Protein 3LAZ (p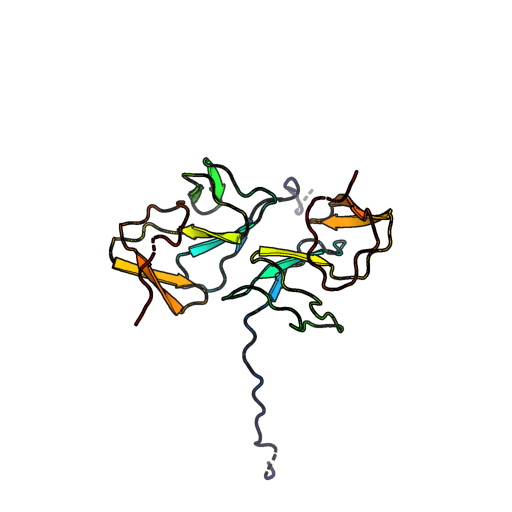db70)

Sequence (188 aa):
AANIKIRQETPTAFYIKVHDTDNVAIIVNDNGLKAGTRFPDGLELIEHIPQGHKVALLDIPANGEIIRYGEVIGYAVRAIPRGSWIDESVVLPESNAANIKIRQETPTAFYIKVHDTDNVAIIVNDNGLKAGTRFPDGLELIEHIPQGHKVALLDIPANGEIIRYGEVIGYAVRAIPRGSWIDESVVL

InterPro domains:
  IPR007392 D-galactarate/Altronate dehydratase, second domain [PF04295] (122-270)
  IPR013974 SAF domain [PF08666] (22-92)
  IPR013974 SAF domain [SM00858] (22-92)
  IPR017654 Galactarate dehydratase GarD-like [TIGR03248] (15-523)
  IPR032893 Galactarate dehydratase (L-threo-forming) GarD, Enterobacteriaceae [MF_02031] (2-523)
  IPR044144 UxaA/GarD, SAF domain [cd11613] (15-86)
  IPR048332 D-galactarate/Altronate dehydratase, C-terminal domain [PF20629] (279-520)
  IPR052172 UxaA family altronate/galactarate dehydratases [PTHR30536] (14-522)

GO terms:
  GO:0008867 galactarate dehydratase activity (F, EXP)
  GO:0008198 ferrous iron binding (F, IDA)
  GO:0008867 galactarate dehydratase activity (F, IDA)
  GO:0042803 protein homodimerization activity (F, IDA)
  GO:0046392 D-galactarate catabolic process (P, IDA)

Secondary structure (DSSP, 8-state):
-------PPPP--EEE--STT-SEEEEESTT-B-TT-B-TTS-B-SS-B-TT-EEESS-B-TT-EEEETTEEEEE-SS-B-TT-B-----BPP-/---------------EEE--STT-SEEEEE-SS-B-TT-B-STT-B-SS-B-TT-EEESS-B-TT-EEEETTEEEEE-SS-B-TT-B-----B-

CATH classification: 2.30.130.110

Foldseek 3Di:
DVDDDDDDDDDAWDWAAQDPPAQKTFTAHAQFDAFQDDDPVGATAHGTEGGGFIFGQAWAAAQRFGAGPRDGQFGHNHIHHHNYTPDPVGHGDD/DPVVPDDDDDDDDFKDWDQQDPVAQKTFIAGPPFAAFQDDDPPGFGAHGTEGHRFIFGQAWFAAQRFGAHNNDRPAGHPHIDHGNYTDDVVHDD

Nearest PDB structures (foldseek):
  6u7l-assembly1_A  TM=9.733E-01  e=6.828E-15  Escherichia coli K-12
  6u7l-assembly2_C  TM=9.725E-01  e=7.262E-15  Escherichia coli K-12
  6u7l-assembly1_B  TM=9.968E-01  e=5.549E-14  Escherichia coli K-12
  3laz-assembly2_B-3  TM=9.001E-01  e=3.921E-15  Escherichia coli CFT073
  6u7l-assembly2_D  TM=9.883E-01  e=5.902E-14  Escherichia coli K-12

Solvent-accessible surface area: 11937 Å² total

Structure (mmCIF, N/CA/C/O backbone):
data_3LAZ
#
_entry.id   3LAZ
#
_cell.length_a   106.279
_cell.length_b   106.279
_cell.length_c   51.389
_cell.angle_alpha   90.00
_cell.angle_beta   90.00
_cell.angle_gamma   90.00
#
_symmetry.space_group_name_H-M   'P 41 2 2'
#
loop_
_entity.id
_entity.type
_entity.pdbx_description
1 polymer 'D-galactarate dehydratase'
2 water water
#
loop_
_atom_site.group_PDB
_atom_site.id
_atom_site.type_symbol
_atom_site.label_atom_id
_atom_site.label_alt_id
_atom_site.label_comp_id
_atom_site.label_asym_id
_atom_site.label_entity_id
_atom_site.label_seq_id
_atom_site.pdbx_PDB_ins_code
_atom_site.Cartn_x
_atom_site.Cartn_y
_atom_site.Cartn_z
_atom_site.occupancy
_atom_site.B_iso_or_equiv
_atom_site.auth_seq_id
_atom_site.auth_comp_id
_atom_site.auth_asym_id
_atom_site.auth_atom_id
_atom_site.pdbx_PDB_model_num
ATOM 1 N N . ALA A 1 3 ? 2.903 33.253 -10.513 1.00 80.92 0 ALA A N 1
ATOM 2 C CA . ALA A 1 3 ? 4.292 33.644 -10.739 1.00 79.00 0 ALA A CA 1
ATOM 3 C C . ALA A 1 3 ? 5.246 33.019 -9.725 1.00 82.63 0 ALA A C 1
ATOM 4 O O . ALA A 1 3 ? 6.434 32.835 -10.014 1.00 81.51 0 ALA A O 1
ATOM 14 N N . ALA A 1 5 ? 5.230 30.022 -8.224 1.00 78.37 2 ALA A N 1
ATOM 15 C CA . ALA A 1 5 ? 5.469 28.585 -8.241 1.00 82.50 2 ALA A CA 1
ATOM 16 C C . ALA A 1 5 ? 6.902 28.239 -8.643 1.00 78.53 2 ALA A C 1
ATOM 17 O O . ALA A 1 5 ? 7.464 27.247 -8.173 1.00 77.47 2 ALA A O 1
ATOM 19 N N . ASN A 1 6 ? 7.496 29.061 -9.503 1.00 67.90 3 ASN A N 1
ATOM 20 C CA . ASN A 1 6 ? 8.794 28.729 -10.074 1.00 66.66 3 ASN A CA 1
ATOM 21 C C . ASN A 1 6 ? 9.852 29.829 -9.977 1.00 62.62 3 ASN A C 1
ATOM 22 O O . ASN A 1 6 ? 10.525 30.138 -10.964 1.00 58.93 3 ASN A O 1
ATOM 27 N N . ILE A 1 7 ? 10.005 30.413 -8.793 1.00 54.95 4 ILE A N 1
ATOM 28 C CA . ILE A 1 7 ? 11.074 31.374 -8.573 1.00 51.08 4 ILE A CA 1
ATOM 29 C C . ILE A 1 7 ? 12.405 30.662 -8.726 1.00 49.42 4 ILE A C 1
ATOM 30 O O . ILE A 1 7 ? 12.543 29.503 -8.347 1.00 50.89 4 ILE A O 1
ATOM 35 N N . LYS A 1 8 ? 13.385 31.356 -9.286 1.00 50.17 5 LYS A N 1
ATOM 36 C CA . LYS A 1 8 ? 14.696 30.770 -9.520 1.00 50.86 5 LYS A CA 1
ATOM 37 C C . LYS A 1 8 ? 15.814 31.706 -9.068 1.00 46.19 5 LYS A C 1
ATOM 38 O O . LYS A 1 8 ? 15.886 32.854 -9.499 1.00 48.84 5 LYS A O 1
ATOM 44 N N . ILE A 1 9 ? 16.679 31.213 -8.192 1.00 42.89 6 ILE A N 1
ATOM 45 C CA . ILE A 1 9 ? 17.883 31.951 -7.841 1.00 40.66 6 ILE A CA 1
ATOM 46 C C . ILE A 1 9 ? 19.084 31.216 -8.427 1.00 44.96 6 ILE A C 1
ATOM 47 O O . ILE A 1 9 ? 19.303 30.037 -8.141 1.00 50.31 6 ILE A O 1
ATOM 52 N N . ARG A 1 10 ? 19.840 31.918 -9.266 1.00 40.28 7 ARG A N 1
ATOM 53 C CA . ARG A 1 10 ? 20.971 31.329 -9.974 1.00 40.97 7 ARG A CA 1
ATOM 54 C C . ARG A 1 10 ? 22.270 31.957 -9.508 1.00 39.96 7 ARG A C 1
ATOM 55 O O . ARG A 1 10 ? 22.445 33.172 -9.567 1.00 42.83 7 ARG A O 1
ATOM 63 N N . GLN A 1 11 ? 23.175 31.113 -9.038 1.00 41.75 8 GLN A N 1
ATOM 64 C CA . GLN A 1 11 ? 24.456 31.555 -8.527 1.00 42.31 8 GLN A CA 1
ATOM 65 C C . GLN A 1 11 ? 25.435 31.823 -9.659 1.00 43.50 8 GLN A C 1
ATOM 66 O O . GLN A 1 11 ? 25.351 31.220 -10.729 1.00 45.64 8 GLN A O 1
ATOM 72 N N . GLU A 1 12 ? 26.369 32.731 -9.411 1.00 40.62 9 GLU A N 1
ATOM 73 C CA . GLU A 1 12 ? 27.510 32.920 -10.297 1.00 41.30 9 GLU A CA 1
ATOM 74 C C . GLU A 1 12 ? 28.213 31.574 -10.473 1.00 41.56 9 GLU A C 1
ATOM 75 O O . GLU A 1 12 ? 28.361 30.823 -9.510 1.00 46.32 9 GLU A O 1
ATOM 81 N N . THR A 1 13 ? 28.630 31.264 -11.700 1.00 39.30 10 THR A N 1
ATOM 82 C CA . THR A 1 13 ? 29.317 30.006 -11.998 1.00 38.34 10 THR A CA 1
ATOM 83 C C . THR A 1 13 ? 30.399 29.726 -10.968 1.00 46.05 10 THR A C 1
ATOM 84 O O . THR A 1 13 ? 31.252 30.576 -10.718 1.00 44.86 10 THR A O 1
ATOM 88 N N . PRO A 1 14 ? 30.356 28.531 -10.360 1.00 48.51 11 PRO A N 1
ATOM 89 C CA . PRO A 1 14 ? 31.344 28.090 -9.371 1.00 52.66 11 PRO A CA 1
ATOM 90 C C . PRO A 1 14 ? 32.673 27.824 -10.052 1.00 51.07 11 PRO A C 1
ATOM 91 O O . PRO A 1 14 ? 32.687 27.257 -11.145 1.00 53.45 11 PRO A O 1
ATOM 95 N N . THR A 1 15 ? 33.770 28.212 -9.417 1.00 44.93 12 THR A N 1
ATOM 96 C CA . THR A 1 15 ? 35.080 28.003 -10.007 1.00 51.18 12 THR A CA 1
ATOM 97 C C . THR A 1 15 ? 36.044 27.366 -9.015 1.00 48.90 12 THR A C 1
ATOM 98 O O . THR A 1 15 ? 37.182 27.064 -9.364 1.00 49.08 12 THR A O 1
ATOM 102 N N . ALA A 1 16 ? 35.586 27.157 -7.782 1.00 37.01 13 ALA A N 1
ATOM 103 C CA . ALA A 1 16 ? 36.415 26.531 -6.757 1.00 37.85 13 ALA A CA 1
ATOM 104 C C . ALA A 1 16 ? 35.623 25.470 -5.988 1.00 42.93 13 ALA A C 1
ATOM 105 O O . ALA A 1 16 ? 34.445 25.663 -5.672 1.00 38.64 13 ALA A O 1
ATOM 107 N N . PHE A 1 17 ? 36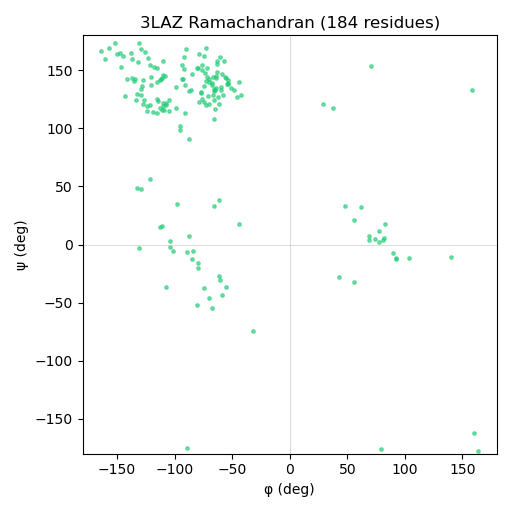.275 24.358 -5.675 1.00 37.71 14 PHE A N 1
ATOM 108 C CA . PHE A 1 17 ? 35.588 23.220 -5.098 1.00 34.75 14 PHE A CA 1
ATOM 109 C C . PHE A 1 17 ? 36.517 22.444 -4.211 1.00 36.53 14 PHE A C 1
ATOM 110 O O . PHE A 1 17 ? 37.737 22.611 -4.276 1.00 36.61 14 PHE A O 1
ATOM 118 N N . TYR A 1 18 ? 35.933 21.589 -3.384 1.00 35.12 15 TYR A N 1
ATOM 119 C CA . TYR A 1 18 ? 36.658 20.448 -2.861 1.00 35.57 15 TYR A CA 1
ATOM 120 C C . TYR A 1 18 ? 35.931 19.173 -3.257 1.00 39.65 15 TYR A C 1
ATOM 121 O O . TYR A 1 18 ? 34.726 19.182 -3.536 1.00 39.21 15 TYR A O 1
ATOM 130 N N . ILE A 1 19 ? 36.679 18.085 -3.328 1.00 33.25 16 ILE A N 1
ATOM 131 C CA . ILE A 1 19 ? 36.098 16.814 -3.718 1.00 32.15 16 ILE A CA 1
ATOM 132 C C . ILE A 1 19 ? 36.330 15.804 -2.608 1.00 40.08 16 ILE A C 1
ATOM 133 O O . ILE A 1 19 ? 37.467 15.529 -2.224 1.00 37.67 16 ILE A O 1
ATOM 138 N N . LYS A 1 20 ? 35.228 15.287 -2.076 1.00 36.92 17 LYS A N 1
ATOM 139 C CA . LYS A 1 20 ? 35.251 14.318 -0.992 1.00 40.13 17 LYS A CA 1
ATOM 140 C C . LYS A 1 20 ? 34.737 12.990 -1.520 1.00 48.74 17 LYS A C 1
ATOM 141 O O . LYS A 1 20 ? 33.583 12.882 -1.942 1.00 51.98 17 LYS A O 1
ATOM 147 N N . VAL A 1 21 ? 35.589 11.976 -1.505 1.00 40.98 18 VAL A N 1
ATOM 148 C CA . VAL A 1 21 ? 35.259 10.745 -2.201 1.00 47.09 18 VAL A CA 1
ATOM 149 C C . VAL A 1 21 ? 34.320 9.840 -1.404 1.00 53.49 18 VAL A C 1
ATOM 150 O O . VAL A 1 21 ? 33.281 9.413 -1.908 1.00 62.14 18 VAL A O 1
ATOM 154 N N . HIS A 1 22 ? 34.681 9.552 -0.162 1.00 48.81 19 HIS A N 1
ATOM 155 C CA . HIS A 1 22 ? 33.875 8.647 0.648 1.00 53.59 19 HIS A CA 1
ATOM 156 C C . HIS A 1 22 ? 33.256 9.342 1.860 1.00 53.69 19 HIS A C 1
ATOM 157 O O . HIS A 1 22 ? 33.801 10.314 2.378 1.00 52.52 19 HIS A O 1
ATOM 164 N N . ASP A 1 23 ? 32.113 8.829 2.303 1.00 51.28 20 ASP A N 1
ATOM 165 C CA . ASP A 1 23 ? 31.372 9.407 3.417 1.00 59.36 20 ASP A CA 1
ATOM 166 C C . ASP A 1 23 ? 32.210 9.545 4.688 1.00 50.45 20 ASP A C 1
ATOM 167 O O . ASP A 1 23 ? 32.060 10.509 5.436 1.00 55.92 20 ASP A O 1
ATOM 172 N N . THR A 1 24 ? 33.090 8.578 4.925 1.00 50.53 21 THR A N 1
ATOM 173 C CA . THR A 1 24 ? 33.881 8.541 6.156 1.00 52.33 21 THR A CA 1
ATOM 174 C C . THR A 1 24 ? 35.157 9.378 6.084 1.00 50.94 21 THR A C 1
ATOM 175 O O . THR A 1 24 ? 35.802 9.603 7.102 1.00 48.66 21 THR A O 1
ATOM 179 N N . ASP A 1 25 ? 35.535 9.823 4.886 1.00 46.85 22 ASP A N 1
ATOM 180 C CA . ASP A 1 25 ? 36.759 10.607 4.727 1.00 42.73 22 ASP A CA 1
ATOM 181 C C . ASP A 1 25 ? 36.760 11.842 5.628 1.00 44.94 22 ASP A C 1
ATOM 182 O O . ASP A 1 25 ? 35.722 12.473 5.820 1.00 44.94 22 ASP A O 1
ATOM 187 N N . ASN A 1 26 ? 37.924 12.200 6.168 1.00 41.18 23 ASN A N 1
ATOM 188 C CA . ASN A 1 26 ? 38.051 13.471 6.873 1.00 34.53 23 ASN A CA 1
ATOM 189 C C . ASN A 1 26 ? 38.957 14.447 6.145 1.00 39.32 23 ASN A C 1
ATOM 190 O O . ASN A 1 26 ? 39.383 15.456 6.702 1.00 37.68 23 ASN A O 1
ATOM 195 N N . VAL A 1 27 ? 39.240 14.157 4.879 1.00 36.19 24 VAL A N 1
ATOM 196 C CA . VAL A 1 27 ? 40.004 15.073 4.051 1.00 34.85 24 VAL A CA 1
ATOM 197 C C . VAL A 1 27 ? 39.366 15.141 2.675 1.00 32.69 24 VAL A C 1
ATOM 198 O O . VAL A 1 27 ? 38.622 14.244 2.287 1.00 39.38 24 VAL A O 1
ATOM 202 N N . ALA A 1 28 ? 39.657 16.200 1.933 1.00 33.37 25 ALA A N 1
ATOM 203 C CA . ALA A 1 28 ? 39.148 16.325 0.569 1.00 33.75 25 ALA A CA 1
ATOM 204 C C . ALA A 1 28 ? 40.211 17.010 -0.277 1.00 34.53 25 ALA A C 1
ATOM 205 O O . ALA A 1 28 ? 41.126 17.628 0.276 1.00 37.30 25 ALA A O 1
ATOM 207 N N . ILE A 1 29 ? 40.102 16.893 -1.602 1.00 31.61 26 ILE A N 1
ATOM 208 C CA . ILE A 1 29 ? 41.039 17.531 -2.532 1.00 32.73 26 ILE A CA 1
ATOM 209 C C . ILE A 1 29 ? 40.567 18.920 -2.945 1.00 35.37 26 ILE A C 1
ATOM 210 O O . ILE A 1 29 ? 39.386 19.122 -3.245 1.00 36.54 26 ILE A O 1
ATOM 215 N N . ILE A 1 30 ? 41.496 19.868 -2.974 1.00 33.40 27 ILE A N 1
ATOM 216 C CA . ILE A 1 30 ? 41.198 21.244 -3.352 1.00 32.02 27 ILE A CA 1
ATOM 217 C C . ILE A 1 30 ? 41.267 21.403 -4.878 1.00 36.89 27 ILE A C 1
ATOM 218 O O . ILE A 1 30 ? 42.223 20.948 -5.514 1.00 35.85 27 ILE A O 1
ATOM 223 N N . VAL A 1 31 ? 40.259 22.050 -5.462 1.00 32.02 28 VAL A N 1
ATOM 224 C CA . VAL A 1 31 ? 40.225 22.270 -6.910 1.00 34.97 28 VAL A CA 1
ATOM 225 C C . VAL A 1 31 ? 40.021 23.753 -7.269 1.00 43.91 28 VAL A C 1
ATOM 226 O O . VAL A 1 31 ? 39.043 24.380 -6.841 1.00 36.25 28 VAL A O 1
ATOM 230 N N . ASN A 1 32 ? 40.954 24.281 -8.064 1.00 36.87 29 ASN A N 1
ATOM 231 C CA . ASN A 1 32 ? 41.027 25.691 -8.455 1.00 45.24 29 ASN A CA 1
ATOM 232 C C . ASN A 1 32 ? 42.463 26.006 -8.890 1.00 50.91 29 ASN A C 1
ATOM 233 O O . ASN A 1 32 ? 43.422 25.636 -8.203 1.00 44.41 29 ASN A O 1
ATOM 238 N N . ASP A 1 33 ? 42.599 26.683 -10.028 1.00 47.51 30 ASP A N 1
ATOM 239 C CA . ASP A 1 33 ? 43.886 26.864 -10.717 1.00 61.36 30 ASP A CA 1
ATOM 240 C C . ASP A 1 33 ? 45.144 26.945 -9.863 1.00 55.42 30 ASP A C 1
ATOM 241 O O . ASP A 1 33 ? 45.957 26.019 -9.838 1.00 61.80 30 ASP A O 1
ATOM 246 N N . ASN A 1 34 ? 45.324 28.075 -9.198 1.00 51.16 31 ASN A N 1
ATOM 247 C CA . ASN A 1 34 ? 46.515 28.280 -8.388 1.00 56.85 31 ASN A CA 1
ATOM 248 C C . ASN A 1 34 ? 46.256 27.979 -6.908 1.00 52.50 31 ASN A C 1
ATOM 249 O O . ASN A 1 34 ? 46.812 28.626 -6.025 1.00 56.09 31 ASN A O 1
ATOM 254 N N . GLY A 1 35 ? 45.404 26.994 -6.645 1.00 43.09 32 GLY A N 1
ATOM 255 C CA . GLY A 1 35 ? 45.058 26.626 -5.278 1.00 41.55 32 GLY A CA 1
ATOM 256 C C . GLY A 1 35 ? 44.035 27.594 -4.715 1.00 46.60 32 GLY A C 1
ATOM 257 O O . GLY A 1 35 ? 43.570 28.484 -5.430 1.00 43.52 32 GLY A O 1
ATOM 258 N N . LEU A 1 36 ? 43.679 27.428 -3.442 1.00 37.86 33 LEU A N 1
ATOM 259 C CA . LEU A 1 36 ? 42.707 28.314 -2.806 1.00 43.30 33 LEU A CA 1
ATOM 260 C C . LEU A 1 36 ? 43.313 29.020 -1.594 1.00 46.24 33 LEU A C 1
ATOM 261 O O . LEU A 1 36 ? 44.012 28.406 -0.786 1.00 46.68 33 LEU A O 1
ATOM 266 N N . LYS A 1 37 ? 43.032 30.313 -1.473 1.00 45.38 34 LYS A N 1
ATOM 267 C CA . LYS A 1 37 ? 43.634 31.149 -0.436 1.00 45.32 34 LYS A CA 1
ATOM 268 C C . LYS A 1 37 ? 42.968 30.952 0.917 1.00 42.32 34 LYS A C 1
ATOM 269 O O . LYS A 1 37 ? 41.869 30.420 1.005 1.00 41.74 34 LYS A O 1
ATOM 275 N N . ALA A 1 38 ? 43.637 31.396 1.975 1.00 45.12 35 ALA A N 1
ATOM 276 C CA . ALA A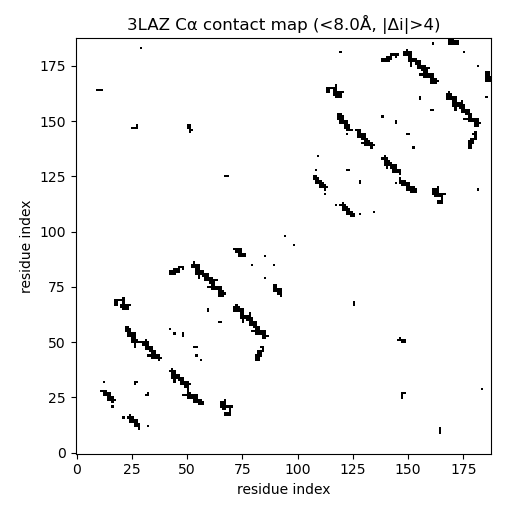 1 38 ? 43.049 31.376 3.306 1.00 45.27 35 ALA A CA 1
ATOM 277 C C . ALA A 1 38 ? 41.761 32.195 3.288 1.00 41.20 35 ALA A C 1
ATOM 278 O O . ALA A 1 38 ? 41.664 33.177 2.560 1.00 46.92 35 ALA A O 1
ATOM 280 N N . GLY A 1 39 ? 40.775 31.792 4.083 1.00 44.02 36 GLY A N 1
ATOM 281 C CA . GLY A 1 39 ? 39.520 32.520 4.159 1.00 45.08 36 GLY A CA 1
ATOM 282 C C . GLY A 1 39 ? 38.471 32.010 3.188 1.00 46.36 36 GLY A C 1
ATOM 283 O O . GLY A 1 39 ? 37.297 32.379 3.277 1.00 47.96 36 GLY A O 1
ATOM 284 N N . THR A 1 40 ? 38.882 31.164 2.249 1.00 42.03 37 THR A N 1
ATOM 285 C CA . THR A 1 40 ? 37.922 30.525 1.358 1.00 41.13 37 THR A CA 1
ATOM 286 C C . THR A 1 40 ? 36.904 29.728 2.179 1.00 41.67 37 THR A C 1
ATOM 287 O O . THR A 1 40 ? 37.275 28.911 3.024 1.00 39.12 37 THR A O 1
ATOM 291 N N . ARG A 1 41 ? 35.620 29.959 1.925 1.00 37.45 38 ARG A N 1
ATOM 292 C CA . ARG A 1 41 ? 34.559 29.321 2.700 1.00 40.71 38 ARG A CA 1
ATOM 293 C C . ARG A 1 41 ? 33.845 28.257 1.886 1.00 40.83 38 ARG A C 1
ATOM 294 O O . ARG A 1 41 ? 33.645 28.419 0.684 1.00 43.19 38 ARG A O 1
ATOM 302 N N . PHE A 1 42 ? 33.426 27.187 2.552 1.00 40.00 39 PHE A N 1
ATOM 303 C CA . PHE A 1 42 ? 32.589 26.167 1.925 1.00 47.12 39 PHE A CA 1
ATOM 304 C C . PHE A 1 42 ? 31.256 26.018 2.672 1.00 61.20 39 PHE A C 1
ATOM 305 O O . PHE A 1 42 ? 31.201 26.182 3.892 1.00 48.32 39 PHE A O 1
ATOM 313 N N . PRO A 1 43 ? 30.162 25.750 1.940 1.00 77.92 40 PRO A N 1
ATOM 314 C CA . PRO A 1 43 ? 28.916 25.500 2.672 1.00 85.88 40 PRO A CA 1
ATOM 315 C C . PRO A 1 43 ? 29.078 24.231 3.494 1.00 88.07 40 PRO A C 1
ATOM 316 O O . PRO A 1 43 ? 29.271 23.161 2.917 1.00 93.32 40 PRO A O 1
ATOM 320 N N . ASP A 1 44 ? 29.011 24.371 4.815 1.00 86.82 41 ASP A N 1
ATOM 321 C CA . ASP A 1 44 ? 29.238 23.287 5.768 1.00 73.62 41 ASP A CA 1
ATOM 322 C C . ASP A 1 44 ? 30.035 23.853 6.926 1.00 67.39 41 ASP A C 1
ATOM 323 O O . ASP A 1 44 ? 30.195 23.209 7.960 1.00 59.60 41 ASP A O 1
ATOM 328 N N . GLY A 1 45 ? 30.542 25.068 6.744 1.00 60.62 42 GLY A N 1
ATOM 329 C CA . GLY A 1 45 ? 31.273 25.742 7.802 1.00 45.70 42 GLY A CA 1
ATOM 330 C C . GLY A 1 45 ? 32.779 25.733 7.594 1.00 46.79 42 GLY A C 1
ATOM 331 O O . GLY A 1 45 ? 33.508 26.439 8.293 1.00 47.97 42 GLY A O 1
ATOM 332 N N . LEU A 1 46 ? 33.248 24.936 6.635 1.00 48.06 43 LEU A N 1
ATOM 333 C CA . LEU A 1 46 ? 34.679 24.831 6.368 1.00 42.89 43 LEU A CA 1
ATOM 334 C C . LEU A 1 46 ? 35.227 26.178 5.935 1.00 43.44 43 LEU A C 1
ATOM 335 O O . LEU A 1 46 ? 34.697 26.796 5.014 1.00 46.68 43 LEU A O 1
ATOM 340 N N . GLU A 1 47 ? 36.275 26.642 6.603 1.00 42.18 44 GLU A N 1
ATOM 341 C CA . GLU A 1 47 ? 37.016 27.796 6.116 1.00 42.97 44 GLU A CA 1
ATOM 342 C C . GLU A 1 47 ? 38.487 27.453 6.080 1.00 42.26 44 GLU A C 1
ATOM 343 O O . GLU A 1 47 ? 39.048 26.959 7.070 1.00 38.28 44 GLU A O 1
ATOM 349 N N . LEU A 1 48 ? 39.112 27.702 4.935 1.00 36.69 45 LEU A N 1
ATOM 350 C CA . LEU A 1 48 ? 40.542 27.458 4.788 1.00 39.86 45 LEU A CA 1
ATOM 351 C C . LEU A 1 48 ? 41.306 28.411 5.688 1.00 41.84 45 LEU A C 1
ATOM 352 O O . LEU A 1 48 ? 41.027 29.613 5.710 1.00 38.04 45 LEU A O 1
ATOM 357 N N . ILE A 1 49 ? 42.279 27.885 6.425 1.00 36.19 46 ILE A N 1
ATOM 358 C CA . ILE A 1 49 ? 43.043 28.727 7.337 1.00 42.39 46 ILE A CA 1
ATOM 359 C C . ILE A 1 49 ? 44.403 29.097 6.754 1.00 44.98 46 ILE A C 1
ATOM 360 O O . ILE A 1 49 ? 45.139 29.899 7.325 1.00 45.01 46 ILE A O 1
ATOM 365 N N . GLU A 1 50 ? 44.724 28.520 5.603 1.00 38.69 47 GLU A N 1
ATOM 366 C CA . GLU A 1 50 ? 45.964 28.832 4.919 1.00 39.47 47 GLU A CA 1
ATOM 367 C C . GLU A 1 50 ? 45.775 28.499 3.442 1.00 42.32 47 GLU A C 1
ATOM 368 O O . GLU A 1 50 ? 44.784 27.875 3.064 1.00 40.86 47 GLU A O 1
ATOM 374 N N . HIS A 1 51 ? 46.711 28.918 2.608 1.00 39.31 48 HIS A N 1
ATOM 375 C CA . HIS A 1 51 ? 46.634 28.583 1.192 1.00 44.34 48 HIS A CA 1
ATOM 376 C C . HIS A 1 51 ? 46.834 27.085 1.022 1.00 45.59 48 HIS A C 1
ATOM 377 O O . HIS A 1 51 ? 47.672 26.484 1.696 1.00 45.80 48 HIS A O 1
ATOM 384 N N . ILE A 1 52 ? 46.047 26.483 0.135 1.00 41.70 49 ILE A N 1
ATOM 385 C CA . ILE A 1 52 ? 46.187 25.069 -0.191 1.00 34.52 49 ILE A CA 1
ATOM 386 C C . ILE A 1 52 ? 46.298 24.914 -1.703 1.00 38.31 49 ILE A C 1
ATOM 387 O O . ILE A 1 52 ? 45.400 25.328 -2.443 1.00 36.28 49 ILE A O 1
ATOM 392 N N . PRO A 1 53 ? 47.407 24.330 -2.172 1.00 38.75 50 PRO A N 1
ATOM 393 C CA . PRO A 1 53 ? 47.637 24.179 -3.613 1.00 42.49 50 PRO A CA 1
ATOM 394 C C . PRO A 1 53 ? 46.578 23.290 -4.264 1.00 41.42 50 PRO A C 1
ATOM 395 O O . PRO A 1 53 ? 46.011 22.435 -3.592 1.00 36.12 50 PRO A O 1
ATOM 399 N N . GLN A 1 54 ? 46.341 23.462 -5.564 1.00 41.01 51 GLN A N 1
ATOM 400 C CA . GLN A 1 54 ? 45.385 22.597 -6.256 1.00 38.57 51 GLN A CA 1
ATOM 401 C C . GLN A 1 54 ? 45.832 21.146 -6.161 1.00 36.21 51 GLN A C 1
ATOM 402 O O . GLN A 1 54 ? 47.007 20.844 -6.341 1.00 38.88 51 GLN A O 1
ATOM 408 N N . GLY A 1 55 ? 44.903 20.244 -5.864 1.00 35.47 52 GLY A N 1
ATOM 409 C CA . GLY A 1 55 ? 45.219 18.827 -5.867 1.00 32.79 52 GLY A CA 1
ATOM 410 C C . GLY A 1 55 ? 45.707 18.325 -4.523 1.00 37.51 52 GLY A C 1
ATOM 411 O O . GLY A 1 55 ? 45.884 17.131 -4.324 1.00 39.33 52 GLY A O 1
ATOM 412 N N . HIS A 1 56 ? 45.922 19.250 -3.596 1.00 33.00 53 HIS A N 1
ATOM 413 C CA . HIS A 1 56 ? 46.318 18.889 -2.239 1.00 32.12 53 HIS A CA 1
ATOM 414 C C . HIS A 1 56 ? 45.099 18.689 -1.350 1.00 34.03 53 HIS A C 1
ATOM 415 O O . HIS A 1 56 ? 43.979 19.025 -1.733 1.00 34.25 53 HIS A O 1
ATOM 422 N N . LYS A 1 57 ? 45.323 18.120 -0.170 1.00 34.63 54 LYS A N 1
ATOM 423 C CA . LYS A 1 57 ? 44.236 17.791 0.743 1.00 32.45 54 LYS A CA 1
ATOM 424 C C . LYS A 1 57 ? 43.960 18.895 1.751 1.00 35.61 54 LYS A C 1
ATOM 425 O O . LYS A 1 57 ? 44.874 19.568 2.214 1.00 34.94 54 LYS A O 1
ATOM 431 N N . VAL A 1 58 ? 42.684 19.092 2.053 1.00 31.89 55 VAL A N 1
ATOM 432 C CA . VAL A 1 58 ? 42.275 19.969 3.133 1.00 30.74 55 VAL A CA 1
ATOM 433 C C . VAL A 1 58 ? 41.656 19.117 4.235 1.00 33.44 55 VAL A C 1
ATOM 434 O O . VAL A 1 58 ? 40.970 18.126 3.957 1.00 33.96 55 VAL A O 1
ATOM 438 N N . ALA A 1 59 ? 41.926 19.467 5.489 1.00 30.63 56 ALA A N 1
ATOM 439 C CA . ALA A 1 59 ? 41.287 18.783 6.597 1.00 34.97 56 ALA A CA 1
ATOM 440 C C . ALA A 1 59 ? 39.819 19.221 6.720 1.00 34.54 56 ALA A C 1
ATOM 441 O O . ALA A 1 59 ? 39.523 20.408 6.880 1.00 35.16 56 ALA A O 1
ATOM 443 N N . LEU A 1 60 ? 38.906 18.259 6.653 1.00 32.81 57 LEU A N 1
ATOM 444 C CA . LEU A 1 60 ? 37.476 18.558 6.749 1.00 35.92 57 LEU A CA 1
ATOM 445 C C . LEU A 1 60 ? 37.041 18.757 8.196 1.00 39.17 57 LEU A C 1
ATOM 446 O O . LEU A 1 60 ? 35.959 19.294 8.454 1.00 36.71 57 LEU A O 1
ATOM 451 N N . LEU A 1 61 ? 37.889 18.311 9.119 1.00 36.18 58 LEU A N 1
ATOM 452 C CA . LEU A 1 61 ? 37.615 18.335 10.569 1.00 40.81 58 LEU A CA 1
ATOM 453 C C . LEU A 1 61 ? 38.906 18.533 11.316 1.00 39.75 58 LEU A C 1
ATOM 454 O O . LEU A 1 61 ? 39.983 18.340 10.762 1.00 39.19 58 LEU A O 1
ATOM 459 N N . ASP A 1 62 ? 38.803 18.891 12.589 1.00 42.60 59 ASP A N 1
ATOM 460 C CA . ASP A 1 62 ? 39.972 18.884 13.442 1.00 45.36 59 ASP A CA 1
ATOM 461 C C . ASP A 1 62 ? 40.432 17.441 13.596 1.00 50.47 59 ASP A C 1
ATOM 462 O O . ASP A 1 62 ? 39.657 16.580 14.011 1.00 56.03 59 ASP A O 1
ATOM 467 N N . ILE A 1 63 ? 41.690 17.174 13.265 1.00 42.83 60 ILE A N 1
ATOM 468 C CA . ILE A 1 63 ? 42.244 15.842 13.471 1.00 38.49 60 ILE A CA 1
ATOM 469 C C . ILE A 1 63 ? 43.289 15.870 14.588 1.00 34.10 60 ILE A C 1
ATOM 470 O O . ILE A 1 63 ? 44.326 16.527 14.451 1.00 36.64 60 ILE A O 1
ATOM 475 N N . PRO A 1 64 ? 43.025 15.158 15.703 1.00 36.49 61 PRO A N 1
ATOM 476 C CA . PRO A 1 64 ? 43.981 15.160 16.819 1.00 39.20 61 PRO A CA 1
ATOM 477 C C . PRO A 1 64 ? 45.320 14.547 16.421 1.00 40.89 61 PRO A C 1
ATOM 478 O O . PRO A 1 64 ? 45.382 13.796 15.451 1.00 40.68 61 PRO A O 1
ATOM 482 N N . ALA A 1 65 ? 46.374 14.882 17.152 1.00 33.46 62 ALA A N 1
ATOM 483 C CA . ALA A 1 65 ? 47.658 14.227 16.982 1.00 41.26 62 ALA A CA 1
ATOM 484 C C . ALA A 1 65 ? 47.442 12.716 17.045 1.00 45.96 62 ALA A C 1
ATOM 485 O O . ALA A 1 65 ? 46.721 12.222 17.911 1.00 46.07 62 ALA A O 1
ATOM 487 N N . ASN A 1 66 ? 48.059 11.996 16.112 1.00 40.96 63 ASN A N 1
ATOM 488 C CA . ASN A 1 66 ? 47.914 10.544 15.982 1.00 41.61 63 ASN A CA 1
ATOM 489 C C . ASN A 1 66 ? 46.553 10.043 15.514 1.00 43.25 63 ASN A C 1
ATOM 490 O O . ASN A 1 66 ? 46.336 8.837 15.421 1.00 42.83 63 ASN A O 1
ATOM 495 N N . GLY A 1 67 ? 45.650 10.960 15.197 1.00 42.07 64 GLY A N 1
ATOM 496 C CA . GLY A 1 67 ? 44.357 10.576 14.666 1.00 40.47 64 GLY A CA 1
ATOM 497 C C . GLY A 1 67 ? 44.465 10.066 13.235 1.00 40.84 64 GLY A C 1
ATOM 498 O O . GLY A 1 67 ? 45.364 10.453 12.487 1.00 36.81 64 GLY A O 1
ATOM 499 N N . GLU A 1 68 ? 43.544 9.188 12.861 1.00 37.98 65 GLU A N 1
ATOM 500 C CA . GLU A 1 68 ? 43.517 8.625 11.517 1.00 38.08 65 GLU A CA 1
ATOM 501 C C . GLU A 1 68 ? 43.172 9.670 10.474 1.00 42.00 65 GLU A C 1
ATOM 502 O O . GLU A 1 68 ? 42.278 10.492 10.670 1.00 40.37 65 GLU A O 1
ATOM 508 N N . ILE A 1 69 ? 43.886 9.629 9.352 1.00 35.96 66 ILE A N 1
ATOM 509 C CA . ILE A 1 69 ? 43.558 10.450 8.205 1.00 37.15 66 ILE A CA 1
ATOM 510 C C . ILE A 1 69 ? 42.928 9.509 7.198 1.00 41.83 66 ILE A C 1
ATOM 511 O O . ILE A 1 69 ? 43.517 8.482 6.872 1.00 39.09 66 ILE A O 1
ATOM 516 N N . ILE A 1 70 ? 41.716 9.834 6.748 1.00 35.07 67 ILE A N 1
ATOM 517 C CA . ILE A 1 70 ? 40.906 8.893 5.977 1.00 37.44 67 ILE A CA 1
ATOM 518 C C . ILE A 1 70 ? 40.489 9.471 4.632 1.00 40.88 67 ILE A C 1
ATOM 519 O O . ILE A 1 70 ? 39.802 10.488 4.571 1.00 40.49 67 ILE A O 1
ATOM 524 N N . ARG A 1 71 ? 40.915 8.815 3.558 1.00 42.19 68 ARG A N 1
ATOM 525 C CA . ARG A 1 71 ? 40.532 9.207 2.211 1.00 42.74 68 ARG A CA 1
ATOM 526 C C . ARG A 1 71 ? 40.194 7.959 1.409 1.00 42.08 68 ARG A C 1
ATOM 527 O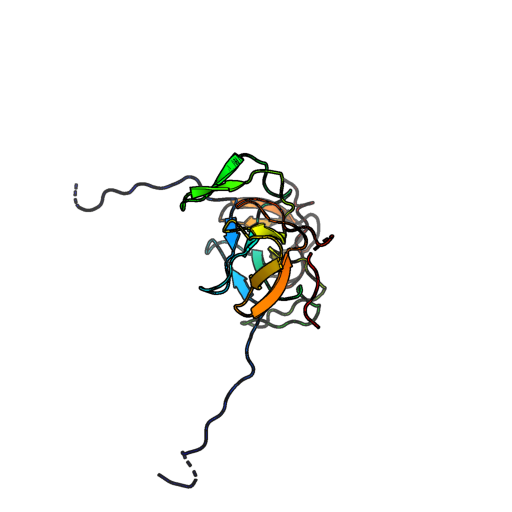 O . ARG A 1 71 ? 40.839 6.926 1.577 1.00 39.76 68 ARG A O 1
ATOM 535 N N . TYR A 1 72 ? 39.186 8.047 0.541 1.00 44.28 69 TYR A N 1
ATOM 536 C CA . TYR A 1 72 ? 38.648 6.853 -0.118 1.00 45.84 69 TYR A CA 1
ATOM 537 C C . TYR A 1 72 ? 38.202 5.812 0.912 1.00 51.83 69 TYR A C 1
ATOM 538 O O . TYR A 1 72 ? 38.107 4.626 0.602 1.00 50.62 69 TYR A O 1
ATOM 547 N N . GLY A 1 73 ? 37.945 6.256 2.144 1.00 48.91 70 GLY A N 1
ATOM 548 C CA . GLY A 1 73 ? 37.411 5.375 3.173 1.00 47.93 70 GLY A CA 1
ATOM 549 C C . GLY A 1 73 ? 38.431 4.449 3.807 1.00 53.55 70 GLY A C 1
ATOM 550 O O . GLY A 1 73 ? 38.083 3.521 4.533 1.00 63.48 70 GLY A O 1
ATOM 551 N N . GLU A 1 74 ? 39.703 4.700 3.532 1.00 54.70 71 GLU A N 1
ATOM 552 C CA . GLU A 1 74 ? 40.777 3.926 4.131 1.00 56.98 71 GLU A CA 1
ATOM 553 C C . GLU A 1 74 ? 41.629 4.860 4.964 1.00 54.01 71 GLU A C 1
ATOM 554 O O . GLU A 1 74 ? 41.708 6.057 4.679 1.00 47.27 71 GLU A O 1
ATOM 560 N N . VAL A 1 75 ? 42.278 4.316 5.986 1.00 50.15 72 VAL A N 1
ATOM 561 C CA . VAL A 1 75 ? 43.253 5.093 6.725 1.00 53.18 72 VAL A CA 1
ATOM 562 C C . VAL A 1 75 ? 44.472 5.226 5.836 1.00 52.95 72 VAL A C 1
ATOM 563 O O . VAL A 1 75 ? 45.053 4.227 5.425 1.00 53.59 72 VAL A O 1
ATOM 567 N N . ILE A 1 76 ? 44.834 6.461 5.508 1.00 52.35 73 ILE A N 1
ATOM 568 C CA . ILE A 1 76 ? 45.987 6.706 4.654 1.00 43.41 73 ILE A CA 1
ATOM 569 C C . ILE A 1 76 ? 47.192 7.187 5.458 1.00 47.76 73 ILE A C 1
ATOM 570 O O . ILE A 1 76 ? 48.273 7.396 4.921 1.00 45.22 73 ILE A O 1
ATOM 575 N N . GLY A 1 77 ? 47.012 7.356 6.758 1.00 42.08 74 GLY A N 1
ATOM 576 C CA . GLY A 1 77 ? 48.112 7.793 7.592 1.00 45.82 74 GLY A CA 1
ATOM 577 C C . GLY A 1 77 ? 47.609 8.308 8.921 1.00 44.43 74 GLY A C 1
ATOM 578 O O . GLY A 1 77 ? 46.403 8.279 9.195 1.00 44.99 74 GLY A O 1
ATOM 579 N N . TYR A 1 78 ? 48.537 8.776 9.750 1.00 41.18 75 TYR A N 1
ATOM 580 C CA . TYR A 1 78 ? 48.190 9.345 11.043 1.00 40.11 75 TYR A CA 1
ATOM 581 C C . TYR A 1 78 ? 48.820 10.724 11.206 1.00 42.58 75 TYR A C 1
ATOM 582 O O . TYR A 1 78 ? 49.961 10.943 10.811 1.00 43.43 75 TYR A O 1
ATOM 591 N N . ALA A 1 79 ? 48.085 11.648 11.809 1.00 42.67 76 ALA A N 1
ATOM 592 C CA . ALA A 1 79 ? 48.578 13.006 11.968 1.00 33.32 76 ALA A CA 1
ATOM 593 C C . ALA A 1 79 ? 49.766 13.035 12.924 1.00 43.63 76 ALA A C 1
ATOM 594 O O . ALA A 1 79 ? 49.695 12.515 14.042 1.00 43.27 76 ALA A O 1
ATOM 596 N N . VAL A 1 80 ? 50.859 13.650 12.494 1.00 39.57 77 VAL A N 1
ATOM 597 C CA . VAL A 1 80 ? 52.040 13.776 13.347 1.00 41.25 77 VAL A CA 1
ATOM 598 C C . VAL A 1 80 ? 51.756 14.739 14.468 1.00 46.35 77 VAL A C 1
ATOM 599 O O . VAL A 1 80 ? 52.073 14.476 15.617 1.00 51.15 77 VAL A O 1
ATOM 603 N N . ARG A 1 81 ? 51.157 15.868 14.129 1.00 44.35 78 ARG A N 1
ATOM 604 C CA . ARG A 1 81 ? 50.674 16.792 15.143 1.00 46.71 78 ARG A CA 1
ATOM 605 C C . ARG A 1 81 ? 49.213 17.049 14.844 1.00 42.93 78 ARG A C 1
ATOM 606 O O . ARG A 1 81 ? 48.732 16.723 13.762 1.00 39.52 78 ARG A O 1
ATOM 614 N N . ALA A 1 82 ? 48.494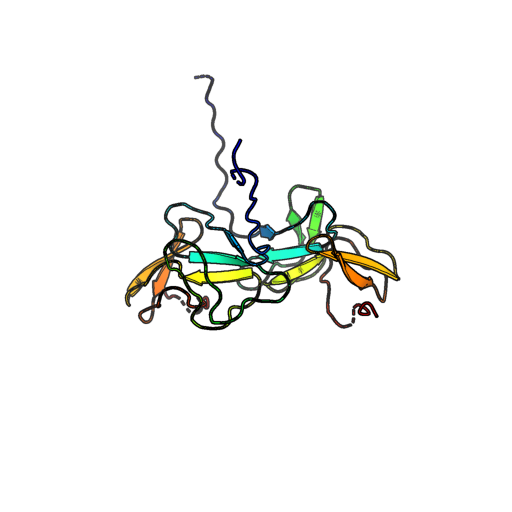 17.620 15.796 1.00 39.21 79 ALA A N 1
ATOM 615 C CA . ALA A 1 82 ? 47.079 17.866 15.581 1.00 40.71 79 ALA A CA 1
ATOM 616 C C . ALA A 1 82 ? 46.910 18.715 14.325 1.00 37.86 79 ALA A C 1
ATOM 617 O O . ALA A 1 82 ? 47.739 19.576 14.052 1.00 37.85 79 ALA A O 1
ATOM 619 N N . ILE A 1 83 ? 45.845 18.464 13.573 1.00 34.02 80 ILE A N 1
ATOM 620 C CA . ILE A 1 83 ? 45.609 19.164 12.299 1.00 35.20 80 ILE A CA 1
ATOM 621 C C . ILE A 1 83 ? 44.302 19.943 12.399 1.00 35.79 80 ILE A C 1
ATOM 622 O O . ILE A 1 83 ? 43.232 19.355 12.575 1.00 39.18 80 ILE A O 1
ATOM 627 N N . PRO A 1 84 ? 44.392 21.280 12.354 1.00 40.57 81 PRO A N 1
ATOM 628 C CA . PRO A 1 84 ? 43.184 22.106 12.462 1.00 43.26 81 PRO A CA 1
ATOM 629 C C . PRO A 1 84 ? 42.288 21.905 11.245 1.00 40.82 81 PRO A C 1
ATOM 630 O O . PRO A 1 84 ? 42.789 21.708 10.137 1.00 37.65 81 PRO A O 1
ATOM 634 N N . ARG A 1 85 ? 40.979 21.927 11.455 1.00 42.37 82 ARG A N 1
ATOM 635 C CA . ARG A 1 85 ? 40.035 21.901 10.348 1.00 38.70 82 ARG A CA 1
ATOM 636 C C . ARG A 1 85 ? 40.401 23.025 9.401 1.00 39.63 82 ARG A C 1
ATOM 637 O O . ARG A 1 85 ? 40.759 24.111 9.844 1.00 37.23 82 ARG A O 1
ATOM 645 N N . GLY A 1 86 ? 40.334 22.769 8.096 1.00 37.79 83 GLY A N 1
ATOM 646 C CA . GLY A 1 86 ? 40.644 23.793 7.121 1.00 34.55 83 GLY A CA 1
ATOM 647 C C . GLY A 1 86 ? 42.117 24.005 6.836 1.00 35.24 83 GLY A C 1
ATOM 648 O O . GLY A 1 86 ? 42.485 24.926 6.111 1.00 35.24 83 GLY A O 1
ATOM 649 N N . SER A 1 87 ? 42.980 23.173 7.404 1.00 33.46 84 SER A N 1
ATOM 650 C CA . SER A 1 87 ? 44.403 23.309 7.113 1.00 33.88 84 SER A CA 1
ATOM 651 C C . SER A 1 87 ? 44.847 22.438 5.932 1.00 35.53 84 SER A C 1
ATOM 652 O O . SER A 1 87 ? 44.168 21.485 5.539 1.00 33.70 84 SER A O 1
ATOM 655 N N . TRP A 1 88 ? 45.992 22.793 5.370 1.00 33.48 85 TRP A N 1
ATOM 656 C CA . TRP A 1 88 ? 46.661 21.996 4.355 1.00 39.09 85 TRP A CA 1
ATOM 657 C C . TRP A 1 88 ? 47.259 20.722 4.959 1.00 42.85 85 TRP A C 1
ATOM 658 O O . TRP A 1 88 ? 47.983 20.784 5.947 1.00 40.05 85 TRP A O 1
ATOM 669 N N . ILE A 1 89 ? 46.963 19.561 4.385 1.00 34.39 86 ILE A N 1
ATOM 670 C CA . ILE A 1 89 ? 47.595 18.342 4.893 1.00 38.28 86 ILE A CA 1
ATOM 671 C C . ILE A 1 89 ? 48.923 18.175 4.166 1.00 52.20 86 ILE A C 1
ATOM 672 O O . ILE A 1 89 ? 48.983 17.573 3.102 1.00 47.14 86 ILE A O 1
ATOM 677 N N . ASP A 1 90 ? 49.994 18.719 4.727 1.00 71.30 87 ASP A N 1
ATOM 678 C CA . ASP A 1 90 ? 51.292 18.573 4.082 1.00 78.08 87 ASP A CA 1
ATOM 679 C C . ASP A 1 90 ? 51.914 17.251 4.490 1.00 71.31 87 ASP A C 1
ATOM 680 O O . ASP A 1 90 ? 51.715 16.782 5.606 1.00 67.04 87 ASP A O 1
ATOM 685 N N . GLU A 1 91 ? 52.663 16.656 3.573 1.00 68.39 88 GLU A N 1
ATOM 686 C CA . GLU A 1 91 ? 53.194 15.319 3.784 1.00 61.42 88 GLU A CA 1
ATOM 687 C C . GLU A 1 91 ? 54.110 15.220 5.010 1.00 48.15 88 GLU A C 1
ATOM 688 O O . GLU A 1 91 ? 54.182 14.176 5.653 1.00 50.41 88 GLU A O 1
ATOM 694 N N . SER A 1 92 ? 54.799 16.307 5.342 1.00 40.95 89 SER A N 1
ATOM 695 C CA . SER A 1 92 ? 55.718 16.270 6.471 1.00 53.81 89 SER A CA 1
ATOM 696 C C . SER A 1 92 ? 54.986 15.946 7.780 1.00 58.42 89 SER A C 1
ATOM 697 O O . SER A 1 92 ? 55.595 15.439 8.714 1.00 66.16 89 SER A O 1
ATOM 708 N N . VAL A 1 94 ? 52.423 13.748 8.223 1.00 61.82 91 VAL A N 1
ATOM 709 C CA . VAL A 1 94 ? 51.708 12.474 8.192 1.00 55.88 91 VAL A CA 1
ATOM 710 C C . VAL A 1 94 ? 52.639 11.266 8.310 1.00 54.64 91 VAL A C 1
ATOM 711 O O . VAL A 1 94 ? 53.534 11.084 7.485 1.00 51.91 91 VAL A O 1
ATOM 715 N N . VAL A 1 95 ? 52.438 10.446 9.341 1.00 38.92 92 VAL A N 1
ATOM 716 C CA . VAL A 1 95 ? 53.159 9.177 9.435 1.00 46.02 92 VAL A CA 1
ATOM 717 C C . VAL A 1 95 ? 52.357 8.128 8.677 1.00 55.10 92 VAL A C 1
ATOM 718 O O . VAL A 1 95 ? 51.144 8.022 8.849 1.00 51.76 92 VAL A O 1
ATOM 722 N N . LEU A 1 96 ? 53.028 7.367 7.821 1.00 56.94 93 LEU A N 1
ATOM 723 C CA . LEU A 1 96 ? 52.350 6.352 7.025 1.00 57.11 93 LEU A CA 1
ATOM 724 C C . LEU A 1 96 ? 51.998 5.117 7.846 1.00 60.31 93 LEU A C 1
ATOM 725 O O . LEU A 1 96 ? 52.643 4.824 8.859 1.00 60.14 93 LEU A O 1
ATOM 730 N N . PRO A 1 97 ? 50.958 4.390 7.419 1.00 61.62 94 PRO A N 1
ATOM 731 C CA . PRO A 1 97 ? 50.568 3.160 8.110 1.00 71.01 94 PRO A CA 1
ATOM 732 C C . PRO A 1 97 ? 51.555 2.047 7.781 1.00 85.53 94 PRO A C 1
ATOM 733 O O . PRO A 1 97 ? 51.937 1.906 6.620 1.00 90.23 94 PRO A O 1
ATOM 737 N N . GLU A 1 98 ? 51.957 1.275 8.786 1.00 96.40 95 GLU A N 1
ATOM 738 C CA . GLU A 1 98 ? 52.889 0.173 8.578 1.00 108.90 95 GLU A CA 1
ATOM 739 C C . GLU A 1 98 ? 52.790 -0.859 9.691 1.00 114.00 95 GLU A C 1
ATOM 740 O O . GLU A 1 98 ? 51.706 -1.345 9.992 1.00 115.93 95 GLU A O 1
ATOM 746 N N . SER B 1 1 ? 17.479 -22.059 -14.972 1.00 106.94 -2 SER B N 1
ATOM 747 C CA . SER B 1 1 ? 18.018 -22.568 -13.716 1.00 105.76 -2 SER B CA 1
ATOM 748 C C . SER B 1 1 ? 19.207 -23.497 -13.964 1.00 101.65 -2 SER B C 1
ATOM 749 O O . SER B 1 1 ? 19.692 -24.161 -13.041 1.00 100.84 -2 SER B O 1
ATOM 752 N N . ASN B 1 2 ? 19.673 -23.535 -15.213 1.00 91.22 -1 ASN B N 1
ATOM 753 C CA . ASN B 1 2 ? 20.793 -24.395 -15.593 1.00 83.83 -1 ASN B CA 1
ATOM 754 C C . ASN B 1 2 ? 22.146 -23.910 -15.064 1.00 73.35 -1 ASN B C 1
ATOM 755 O O . ASN B 1 2 ? 22.269 -22.787 -14.569 1.00 78.34 -1 ASN B O 1
ATOM 760 N N . ALA B 1 3 ? 23.155 -24.767 -15.181 1.00 108.80 0 ALA B N 1
ATOM 761 C CA . ALA B 1 3 ? 24.480 -24.499 -14.630 1.00 88.40 0 ALA B CA 1
ATOM 762 C C . ALA B 1 3 ? 24.985 -23.080 -14.892 1.00 83.21 0 ALA B C 1
ATOM 763 O O . ALA B 1 3 ? 25.452 -22.396 -13.980 1.00 80.62 0 ALA B O 1
ATOM 773 N N . ALA B 1 5 ? 23.496 -20.301 -15.764 1.00 83.59 2 ALA B N 1
ATOM 774 C CA . ALA B 1 5 ? 22.662 -19.161 -15.407 1.00 89.89 2 ALA B CA 1
ATOM 775 C C . ALA B 1 5 ? 23.059 -18.579 -14.054 1.00 88.06 2 ALA B C 1
ATOM 776 O O . ALA B 1 5 ? 22.870 -17.390 -13.801 1.00 88.99 2 ALA B O 1
ATOM 778 N N . ASN B 1 6 ? 23.611 -19.422 -13.189 1.00 84.66 3 ASN B N 1
ATOM 779 C CA . ASN B 1 6 ? 23.945 -19.006 -11.831 1.00 81.64 3 ASN B CA 1
ATOM 780 C C . ASN B 1 6 ? 25.329 -18.388 -11.699 1.00 74.94 3 ASN B C 1
ATOM 781 O O . ASN B 1 6 ? 25.799 -18.120 -10.594 1.00 71.90 3 ASN B O 1
ATOM 786 N N . ILE B 1 7 ? 25.983 -18.168 -12.831 1.00 69.37 4 ILE B N 1
ATOM 787 C CA . ILE B 1 7 ? 27.279 -17.512 -12.834 1.00 65.33 4 ILE B CA 1
ATOM 788 C C . ILE B 1 7 ? 27.121 -16.033 -12.511 1.00 65.66 4 ILE B C 1
ATOM 789 O O . ILE B 1 7 ? 26.135 -15.408 -12.899 1.00 68.85 4 ILE B O 1
ATOM 794 N N . LYS B 1 8 ? 28.084 -15.473 -11.788 1.00 60.45 5 LYS B N 1
ATOM 795 C CA . LYS B 1 8 ? 28.141 -14.026 -11.638 1.00 63.37 5 LYS B CA 1
ATOM 796 C C . LYS B 1 8 ? 29.522 -13.484 -11.996 1.00 56.43 5 LYS B C 1
ATOM 797 O O . LYS B 1 8 ? 30.550 -14.056 -11.628 1.00 51.25 5 LYS B O 1
ATOM 803 N N . ILE B 1 9 ? 29.525 -12.386 -12.744 1.00 52.50 6 ILE B N 1
ATOM 804 C CA . ILE B 1 9 ? 30.757 -11.740 -13.166 1.00 50.06 6 ILE B CA 1
ATOM 805 C C . ILE B 1 9 ? 30.953 -10.436 -12.403 1.00 53.96 6 ILE B C 1
ATOM 806 O O . ILE B 1 9 ? 30.099 -9.545 -12.429 1.00 59.04 6 ILE B O 1
ATOM 811 N N . ARG B 1 10 ? 32.075 -10.332 -11.704 1.00 44.53 7 ARG B N 1
ATOM 812 C CA . ARG B 1 10 ? 32.341 -9.150 -10.903 1.00 44.63 7 ARG B CA 1
ATOM 813 C C . ARG B 1 10 ? 33.544 -8.439 -11.483 1.00 43.50 7 ARG B C 1
ATOM 814 O O . ARG B 1 10 ? 34.603 -9.039 -11.644 1.00 42.91 7 ARG B O 1
ATOM 822 N N . GLN B 1 11 ? 33.372 -7.161 -11.797 1.00 47.95 8 GLN B N 1
ATOM 823 C CA . GLN B 1 11 ? 34.415 -6.372 -12.440 1.00 49.52 8 GLN B CA 1
ATOM 824 C C . GLN B 1 11 ? 35.269 -5.671 -11.394 1.00 49.95 8 GLN B C 1
ATOM 825 O O . GLN B 1 11 ? 34.792 -5.355 -10.314 1.00 50.63 8 GLN B O 1
ATOM 831 N N . GLU B 1 12 ? 36.536 -5.434 -11.718 1.00 43.42 9 GLU B N 1
ATOM 832 C CA . GLU B 1 12 ? 37.439 -4.760 -10.799 1.00 40.95 9 GLU B CA 1
ATOM 833 C C . GLU B 1 12 ? 36.900 -3.388 -10.390 1.00 48.08 9 GLU B C 1
ATOM 834 O O . GLU B 1 12 ? 36.080 -2.801 -11.098 1.00 49.80 9 GLU B O 1
ATOM 840 N N . THR B 1 13 ? 37.380 -2.898 -9.247 1.00 52.63 10 THR B N 1
ATOM 841 C CA . THR B 1 13 ? 36.851 -1.698 -8.602 1.00 60.62 10 THR B CA 1
ATOM 842 C C . THR B 1 13 ? 37.569 -0.442 -9.044 1.00 64.44 10 THR B C 1
ATOM 843 O O . THR B 1 13 ? 38.737 -0.249 -8.726 1.00 70.82 10 THR B O 1
ATOM 847 N N . PRO B 1 14 ? 36.856 0.437 -9.750 1.00 76.06 11 PRO B N 1
ATOM 848 C CA . PRO B 1 14 ? 37.417 1.694 -10.249 1.00 76.65 11 PRO B CA 1
ATOM 849 C C . PRO B 1 14 ? 37.801 2.610 -9.108 1.00 72.84 11 PRO B C 1
ATOM 850 O O . PRO B 1 14 ? 37.001 2.777 -8.187 1.00 78.16 11 PRO B O 1
ATOM 854 N N . THR B 1 15 ? 38.995 3.193 -9.150 1.00 46.67 12 THR B N 1
ATOM 855 C CA . THR B 1 15 ? 39.310 4.277 -8.213 1.00 50.16 12 THR B CA 1
ATOM 856 C C . THR B 1 15 ? 39.351 5.651 -8.889 1.00 50.32 12 THR B C 1
ATOM 857 O O . THR B 1 15 ? 38.918 6.639 -8.306 1.00 52.44 12 THR B O 1
ATOM 861 N N . ALA B 1 16 ? 39.846 5.714 -10.119 1.00 47.91 13 ALA B N 1
ATOM 862 C CA . ALA B 1 16 ? 39.914 6.993 -10.813 1.00 50.30 13 ALA B CA 1
ATOM 863 C C . ALA B 1 16 ? 38.540 7.422 -11.324 1.00 50.52 13 ALA B C 1
ATOM 864 O O . ALA B 1 16 ? 37.698 6.589 -11.659 1.00 50.09 13 ALA B O 1
ATOM 866 N N . PHE B 1 17 ? 38.325 8.729 -11.405 1.00 43.72 14 PHE B N 1
ATOM 867 C CA . PHE B 1 17 ? 37.098 9.243 -11.986 1.00 44.17 14 PHE B CA 1
ATOM 868 C C . PHE B 1 17 ? 37.288 10.685 -12.397 1.00 46.37 14 PHE B C 1
ATOM 869 O O . PHE B 1 17 ? 38.199 11.360 -11.914 1.00 43.83 14 PHE B O 1
ATOM 877 N N . TYR B 1 18 ? 36.430 11.154 -13.295 1.00 39.76 15 TYR B N 1
ATOM 878 C CA . TYR B 1 18 ? 36.414 12.561 -13.622 1.00 41.37 15 TYR B CA 1
ATOM 879 C C . TYR B 1 18 ? 35.041 13.168 -13.384 1.00 43.00 15 TYR B C 1
ATOM 880 O O . TYR B 1 18 ? 34.038 12.463 -13.279 1.00 42.10 15 TYR B O 1
ATOM 889 N N . ILE B 1 19 ? 35.020 14.487 -13.258 1.00 42.53 16 ILE B N 1
ATOM 890 C CA . ILE B 1 19 ? 33.793 15.215 -13.039 1.00 42.90 16 ILE B CA 1
ATOM 891 C C . ILE B 1 19 ? 33.660 16.250 -14.137 1.00 44.83 16 ILE B C 1
ATOM 892 O O . ILE B 1 19 ? 34.483 17.160 -14.243 1.00 42.27 16 ILE B O 1
ATOM 897 N N . LYS B 1 20 ? 32.634 16.087 -14.963 1.00 41.07 17 LYS B N 1
ATOM 898 C CA . LYS B 1 20 ? 32.333 17.034 -16.022 1.00 45.99 17 LYS B CA 1
ATOM 899 C C . LYS B 1 20 ? 31.291 17.972 -15.443 1.00 50.92 17 LYS B C 1
ATOM 900 O O . LYS B 1 20 ? 30.118 17.615 -15.315 1.00 47.31 17 LYS B O 1
ATOM 906 N N . VAL B 1 21 ? 31.735 19.159 -15.054 1.00 55.63 18 VAL B N 1
ATOM 907 C CA . VAL B 1 21 ? 30.895 20.070 -14.288 1.00 62.09 18 VAL B CA 1
ATOM 908 C C . VAL B 1 21 ? 29.731 20.590 -15.120 1.00 62.91 18 VAL B C 1
ATOM 909 O O . VAL B 1 21 ? 28.571 20.461 -14.728 1.00 63.77 18 VAL B O 1
ATOM 913 N N . HIS B 1 22 ? 30.056 21.164 -16.274 1.00 62.60 19 HIS B N 1
ATOM 914 C CA . HIS B 1 22 ? 29.060 21.703 -17.189 1.00 65.31 19 HIS B CA 1
ATOM 915 C C . HIS B 1 22 ? 28.982 20.859 -18.463 1.00 65.12 19 HIS B C 1
ATOM 916 O O . HIS B 1 22 ? 29.999 20.359 -18.965 1.00 59.14 19 HIS B O 1
ATOM 923 N N . ASP B 1 23 ? 27.773 20.711 -18.992 1.00 64.37 20 ASP B N 1
ATOM 924 C CA . ASP B 1 23 ? 27.559 19.858 -20.154 1.00 78.99 20 ASP B CA 1
ATOM 925 C C . ASP B 1 23 ? 28.322 20.302 -21.412 1.00 75.72 20 ASP B C 1
ATOM 926 O O . ASP B 1 23 ? 28.640 19.476 -22.275 1.00 66.32 20 ASP B O 1
ATOM 931 N N . THR B 1 24 ? 28.605 21.599 -21.515 1.00 75.64 21 THR B N 1
ATOM 932 C CA . THR B 1 24 ? 29.286 22.146 -22.694 1.00 74.50 21 THR B CA 1
ATOM 933 C C . THR B 1 24 ? 30.810 22.003 -22.601 1.00 64.61 21 THR B C 1
ATOM 934 O O . THR B 1 24 ? 31.536 22.317 -23.544 1.00 52.69 21 THR B O 1
ATOM 938 N N . ASP B 1 25 ? 31.288 21.532 -21.457 1.00 55.10 22 ASP B N 1
ATOM 939 C CA . ASP B 1 25 ? 32.716 21.442 -21.202 1.00 46.38 22 ASP B CA 1
ATOM 940 C C . ASP B 1 25 ? 33.387 20.357 -22.043 1.00 51.03 22 ASP B C 1
ATOM 941 O O . ASP B 1 25 ? 32.809 19.289 -22.282 1.00 46.37 22 ASP B O 1
ATOM 946 N N . ASN B 1 26 ? 34.606 20.633 -22.496 1.00 49.33 23 ASN B N 1
ATOM 947 C CA . ASN B 1 26 ? 35.435 19.598 -23.107 1.00 39.21 23 ASN B CA 1
ATOM 948 C C . ASN B 1 26 ? 36.623 19.267 -22.209 1.00 41.78 23 ASN B C 1
ATOM 949 O O . ASN B 1 26 ? 37.595 18.650 -22.638 1.00 40.70 23 ASN B O 1
ATOM 954 N N . VAL B 1 27 ? 36.524 19.688 -20.948 1.00 50.21 24 VAL B N 1
ATOM 955 C CA . VAL B 1 27 ? 37.520 19.375 -19.930 1.00 44.84 24 VAL B CA 1
ATOM 956 C C . VAL B 1 27 ? 36.805 18.867 -18.682 1.00 43.81 24 VAL B C 1
ATOM 957 O O . VAL B 1 27 ? 35.622 19.145 -18.491 1.00 42.70 24 VAL B O 1
ATOM 961 N N . ALA B 1 28 ? 37.515 18.113 -17.845 1.00 37.74 25 ALA B N 1
ATOM 962 C CA . ALA B 1 28 ? 36.948 17.623 -16.583 1.00 37.73 25 ALA B CA 1
ATOM 963 C C . ALA B 1 28 ? 38.004 17.545 -15.494 1.00 41.52 25 ALA B C 1
ATOM 964 O O . ALA B 1 28 ? 39.193 17.350 -15.775 1.00 40.26 25 ALA B O 1
ATOM 966 N N . ILE B 1 29 ? 37.551 17.676 -14.251 1.00 37.96 26 ILE B N 1
ATOM 967 C CA . ILE B 1 29 ? 38.403 17.525 -13.096 1.00 38.18 26 ILE B CA 1
ATOM 968 C C . ILE B 1 29 ? 38.609 16.039 -12.925 1.00 40.96 26 ILE B C 1
ATOM 969 O O . ILE B 1 29 ? 37.653 15.268 -12.914 1.00 44.94 26 ILE B O 1
ATOM 974 N N . ILE B 1 30 ? 39.858 15.635 -12.779 1.00 32.16 27 ILE B N 1
ATOM 975 C CA . ILE B 1 30 ? 40.182 14.221 -12.701 1.00 36.97 27 ILE B CA 1
ATOM 976 C C . ILE B 1 30 ? 40.753 13.866 -11.319 1.00 40.28 27 ILE B C 1
ATOM 977 O O . ILE B 1 30 ? 41.510 14.640 -10.722 1.00 39.06 27 ILE B O 1
ATOM 982 N N . VAL B 1 31 ? 40.354 12.716 -10.784 1.00 35.54 28 VAL B N 1
ATOM 983 C CA . VAL B 1 31 ? 40.611 12.403 -9.371 1.00 32.98 28 VAL B CA 1
ATOM 984 C C . VAL B 1 31 ? 40.969 10.937 -9.220 1.00 38.81 28 VAL B C 1
ATOM 985 O O . VAL B 1 31 ? 40.438 10.087 -9.934 1.00 44.11 28 VAL B O 1
ATOM 989 N N . ASN B 1 32 ? 41.897 10.640 -8.323 1.00 37.13 29 ASN B N 1
ATOM 990 C CA . ASN B 1 32 ? 42.249 9.250 -8.037 1.00 41.01 29 ASN B CA 1
ATOM 991 C C . ASN B 1 32 ? 42.746 9.131 -6.611 1.00 51.64 29 ASN B C 1
ATOM 992 O O . ASN B 1 32 ? 42.923 10.133 -5.932 1.00 44.76 29 ASN B O 1
ATOM 997 N N . ASP B 1 33 ? 42.973 7.912 -6.144 1.00 51.06 30 ASP B N 1
ATOM 998 C CA . ASP B 1 33 ? 43.517 7.755 -4.803 1.00 56.96 30 ASP B CA 1
ATOM 999 C C . ASP B 1 33 ? 45.001 8.112 -4.777 1.00 58.14 30 ASP B C 1
ATOM 1000 O O . ASP B 1 33 ? 45.485 8.725 -3.828 1.00 64.22 30 ASP B O 1
ATOM 1005 N N . ASN B 1 34 ? 45.707 7.746 -5.838 1.00 66.06 31 ASN B N 1
ATOM 1006 C CA . ASN B 1 34 ? 47.147 7.942 -5.923 1.00 69.03 31 ASN B CA 1
ATOM 1007 C C . ASN B 1 34 ? 47.598 8.565 -7.249 1.00 69.78 31 ASN B C 1
ATOM 1008 O O . ASN B 1 34 ? 48.524 8.062 -7.881 1.00 71.93 31 ASN B O 1
ATOM 1013 N N . GLY B 1 35 ? 46.960 9.648 -7.679 1.00 55.94 32 GLY B N 1
ATOM 1014 C CA . GLY B 1 35 ? 47.402 10.305 -8.899 1.00 60.51 32 GLY B CA 1
ATOM 1015 C C . GLY B 1 35 ? 47.120 9.518 -10.174 1.00 59.30 32 GLY B C 1
ATOM 1016 O O . GLY B 1 35 ? 47.043 8.288 -10.168 1.00 55.92 32 GLY B O 1
ATOM 1017 N N . LEU B 1 36 ? 46.987 10.235 -11.286 1.00 54.14 33 LEU B N 1
ATOM 1018 C CA . LEU B 1 36 ? 46.488 9.646 -12.517 1.00 41.68 33 LEU B CA 1
ATOM 1019 C C . LEU B 1 36 ? 47.593 9.265 -13.497 1.00 49.08 33 LEU B C 1
ATOM 1020 O O . LEU B 1 36 ? 48.331 10.122 -13.982 1.00 53.63 33 LEU B O 1
ATOM 1025 N N . LYS B 1 37 ? 47.700 7.970 -13.785 1.00 53.46 34 LYS B N 1
ATOM 1026 C CA . LYS B 1 37 ? 48.789 7.466 -14.620 1.00 49.04 34 LYS B CA 1
ATOM 1027 C C . LYS B 1 37 ? 48.413 7.374 -16.087 1.00 54.58 34 LYS B C 1
ATOM 1028 O O . LYS B 1 37 ? 47.285 7.020 -16.430 1.00 55.05 34 LYS B O 1
ATOM 1034 N N . ALA B 1 38 ? 49.376 7.699 -16.944 1.00 55.89 35 ALA B N 1
ATOM 1035 C CA . ALA B 1 38 ? 49.262 7.482 -18.379 1.00 59.88 35 ALA B CA 1
ATOM 1036 C C . ALA B 1 38 ? 48.690 6.095 -18.635 1.00 56.42 35 ALA B C 1
ATOM 1037 O O . ALA B 1 38 ? 49.036 5.141 -17.943 1.00 53.88 35 ALA B O 1
ATOM 1039 N N . GLY B 1 39 ? 47.803 5.987 -19.615 1.00 56.02 36 GLY B N 1
ATOM 1040 C CA . GLY B 1 39 ? 47.198 4.710 -19.940 1.00 56.46 36 GLY B CA 1
ATOM 1041 C C . GLY B 1 39 ? 45.880 4.422 -19.241 1.00 57.84 36 GLY B C 1
ATOM 1042 O O . GLY B 1 39 ? 45.184 3.478 -19.613 1.00 61.24 36 GLY B O 1
ATOM 1043 N N . THR B 1 40 ? 45.525 5.214 -18.231 1.00 53.76 37 THR B N 1
ATOM 1044 C CA . THR B 1 40 ? 44.259 4.995 -17.536 1.00 53.47 37 THR B CA 1
ATOM 1045 C C . THR B 1 40 ? 43.079 5.212 -18.488 1.00 53.01 37 THR B C 1
ATOM 1046 O O . THR B 1 40 ? 43.043 6.196 -19.238 1.00 48.65 37 THR B O 1
ATOM 1050 N N . ARG B 1 41 ? 42.105 4.305 -18.452 1.00 54.44 38 ARG B N 1
ATOM 1051 C CA . ARG B 1 41 ? 40.988 4.362 -19.404 1.00 54.44 38 ARG B CA 1
ATOM 1052 C C . ARG B 1 41 ? 39.624 4.709 -18.799 1.00 53.75 38 ARG B C 1
ATOM 1053 O O . ARG B 1 41 ? 39.287 4.291 -17.685 1.00 55.68 38 ARG B O 1
ATOM 1061 N N . PHE B 1 42 ? 38.853 5.486 -19.554 1.00 55.37 39 PHE B N 1
ATOM 1062 C CA . PHE B 1 42 ? 37.537 5.960 -19.136 1.00 53.92 39 PHE B CA 1
ATOM 1063 C C . PHE B 1 42 ? 36.562 5.691 -20.276 1.00 55.17 39 PHE B C 1
ATOM 1064 O O . PHE B 1 42 ? 36.982 5.273 -21.344 1.00 54.30 39 PHE B O 1
ATOM 1072 N N . PRO B 1 43 ? 35.259 5.930 -20.056 1.00 55.41 40 PRO B N 1
ATOM 1073 C CA . PRO B 1 43 ? 34.245 5.607 -21.075 1.00 56.57 40 PRO B CA 1
ATOM 1074 C C . PRO B 1 43 ? 34.411 6.331 -22.410 1.00 60.33 40 PRO B C 1
ATOM 1075 O O . PRO B 1 43 ? 35.099 7.350 -22.487 1.00 55.74 40 PRO B O 1
ATOM 1079 N N . ASP B 1 44 ? 33.774 5.786 -23.450 1.00 63.50 41 ASP B N 1
ATOM 1080 C CA . ASP B 1 44 ? 33.766 6.379 -24.789 1.00 68.25 41 ASP B CA 1
ATOM 1081 C C . ASP B 1 44 ? 35.161 6.472 -25.390 1.00 60.16 41 ASP B C 1
ATOM 1082 O O . ASP B 1 44 ? 35.460 7.403 -26.130 1.00 55.39 41 ASP B O 1
ATOM 1087 N N . GLY B 1 45 ? 36.016 5.512 -25.056 1.00 61.24 42 GLY B N 1
ATOM 1088 C CA . GLY B 1 45 ? 37.338 5.437 -25.648 1.00 61.02 42 GLY B CA 1
ATOM 1089 C C . GLY B 1 45 ? 38.373 6.412 -25.112 1.00 60.72 42 GLY B C 1
ATOM 1090 O O . GLY B 1 45 ? 39.507 6.437 -25.590 1.00 58.88 42 GLY B O 1
ATOM 1091 N N . LEU B 1 46 ? 38.006 7.220 -24.122 1.00 56.38 43 LEU B N 1
ATOM 1092 C CA . LEU B 1 46 ? 38.968 8.160 -23.554 1.00 53.30 43 LEU B CA 1
ATOM 1093 C C . LEU B 1 46 ? 40.082 7.393 -22.857 1.00 50.28 43 LEU B C 1
ATOM 1094 O O . LEU B 1 46 ? 39.828 6.467 -22.103 1.00 50.82 43 LEU B O 1
ATOM 1099 N N . GLU B 1 47 ? 41.324 7.765 -23.130 1.00 49.51 44 GLU B N 1
ATOM 1100 C CA . GLU B 1 47 ? 42.445 7.128 -22.461 1.00 47.75 44 GLU B CA 1
ATOM 1101 C C . GLU B 1 47 ? 43.513 8.163 -22.189 1.00 47.87 44 GLU B C 1
ATOM 1102 O O . GLU B 1 47 ? 43.911 8.892 -23.092 1.00 55.05 44 GLU B O 1
ATOM 1108 N N . LEU B 1 48 ? 43.964 8.243 -20.941 1.00 44.06 45 LEU B N 1
ATOM 1109 C CA . LEU B 1 48 ? 44.999 9.197 -20.582 1.00 53.93 45 LEU B CA 1
ATOM 1110 C C . LEU B 1 48 ? 46.239 8.903 -21.406 1.00 55.63 45 LEU B C 1
ATOM 1111 O O . LEU B 1 48 ? 46.646 7.749 -21.508 1.00 52.97 45 LEU B O 1
ATOM 1116 N N . ILE B 1 49 ? 46.845 9.931 -21.990 1.00 46.96 46 ILE B N 1
ATOM 1117 C CA . ILE B 1 49 ? 48.068 9.704 -22.758 1.00 53.95 46 ILE B CA 1
ATOM 1118 C C . ILE B 1 49 ? 49.335 10.142 -22.037 1.00 57.25 46 ILE B C 1
ATOM 1119 O O . ILE B 1 49 ? 50.433 10.072 -22.595 1.00 55.88 46 ILE B O 1
ATOM 1124 N N . GLU B 1 50 ? 49.169 10.599 -20.801 1.00 45.46 47 GLU B N 1
ATOM 1125 C CA . GLU B 1 50 ? 50.280 11.024 -19.965 1.00 47.06 47 GLU B CA 1
ATOM 1126 C C . GLU B 1 50 ? 49.751 11.074 -18.552 1.00 45.69 47 GLU B C 1
ATOM 1127 O O . GLU B 1 50 ? 48.538 11.036 -18.343 1.00 49.73 47 GLU B O 1
ATOM 1133 N N . HIS B 1 51 ? 50.648 11.167 -17.578 1.00 44.43 48 HIS B N 1
ATOM 1134 C CA . HIS B 1 51 ? 50.219 11.366 -16.201 1.00 41.96 48 HIS B CA 1
ATOM 1135 C C . HIS B 1 51 ? 49.497 12.693 -16.080 1.00 43.10 48 HIS B C 1
ATOM 1136 O O . HIS B 1 51 ? 49.798 13.643 -16.810 1.00 48.32 48 HIS B O 1
ATOM 1143 N N . ILE B 1 52 ? 48.537 12.756 -15.166 1.00 43.01 49 ILE B N 1
ATOM 1144 C CA . ILE B 1 52 ? 47.846 14.010 -14.888 1.00 46.34 49 ILE B CA 1
ATOM 1145 C C . ILE B 1 52 ? 47.786 14.202 -13.385 1.00 43.46 49 ILE B C 1
ATOM 1146 O O . ILE B 1 52 ? 47.398 13.287 -12.660 1.00 42.77 49 ILE B O 1
ATOM 1151 N N . PRO B 1 53 ? 48.189 15.389 -12.908 1.00 46.82 50 PRO B N 1
ATOM 1152 C CA . PRO B 1 53 ? 48.214 15.628 -11.464 1.00 48.36 50 PRO B CA 1
ATOM 1153 C C . PRO B 1 53 ? 46.807 15.563 -10.873 1.00 45.98 50 PRO B C 1
ATOM 1154 O O . PRO B 1 53 ? 45.824 15.949 -11.509 1.00 41.31 50 PRO B O 1
ATOM 1158 N N . GLN B 1 54 ? 46.733 15.046 -9.658 1.00 38.99 51 GLN B N 1
ATOM 1159 C CA . GLN B 1 54 ? 45.511 14.981 -8.885 1.00 38.85 51 GLN B CA 1
ATOM 1160 C C . GLN B 1 54 ? 44.695 16.268 -8.974 1.00 36.96 51 GLN B C 1
ATOM 1161 O O . GLN B 1 54 ? 45.217 17.358 -8.735 1.00 38.85 51 GLN B O 1
ATOM 1167 N N . GLY B 1 55 ? 43.414 16.141 -9.297 1.00 38.79 52 GLY B N 1
ATOM 1168 C CA . GLY B 1 55 ? 42.497 17.270 -9.234 1.00 42.42 52 GLY B CA 1
ATOM 1169 C C . GLY B 1 55 ? 42.666 18.294 -10.345 1.00 42.96 52 GLY B C 1
ATOM 1170 O O . GLY B 1 55 ? 42.011 19.339 -10.353 1.00 43.23 52 GLY B O 1
ATOM 1171 N N . HIS B 1 56 ? 43.550 18.005 -11.289 1.00 43.66 53 HIS B N 1
ATOM 1172 C CA . HIS B 1 56 ? 43.761 18.912 -12.409 1.00 42.22 53 HIS B CA 1
ATOM 1173 C C . HIS B 1 56 ? 42.797 18.573 -13.555 1.00 41.60 53 HIS B C 1
ATOM 1174 O O . HIS B 1 56 ? 41.929 17.715 -13.388 1.00 41.70 53 HIS B O 1
ATOM 1181 N N . LYS B 1 57 ? 42.930 19.251 -14.695 1.00 40.17 54 LYS B N 1
ATOM 1182 C CA . LYS B 1 57 ? 42.004 19.064 -15.823 1.00 43.59 54 LYS B CA 1
ATOM 1183 C C . LYS B 1 57 ? 42.520 18.137 -16.925 1.00 46.03 54 LYS B C 1
ATOM 1184 O O . LYS B 1 57 ? 43.668 18.244 -17.353 1.00 47.93 54 LYS B O 1
ATOM 1190 N N . VAL B 1 58 ? 41.655 17.243 -17.396 1.00 36.08 55 VAL B N 1
ATOM 1191 C CA . VAL B 1 58 ? 41.959 16.391 -18.538 1.00 38.47 55 VAL B CA 1
ATOM 1192 C C . VAL B 1 58 ? 41.106 16.827 -19.734 1.00 40.17 55 VAL B C 1
ATOM 1193 O O . VAL B 1 58 ? 39.963 17.255 -19.566 1.00 45.13 55 VAL B O 1
ATOM 1197 N N . ALA B 1 59 ? 41.653 16.725 -20.941 1.00 36.50 56 ALA B N 1
ATOM 1198 C CA . ALA B 1 59 ? 40.874 17.042 -22.129 1.00 38.06 56 ALA B CA 1
ATOM 1199 C C . ALA B 1 59 ? 39.967 15.858 -22.452 1.00 42.36 56 ALA B C 1
ATOM 1200 O O . ALA B 1 59 ? 40.440 14.745 -22.638 1.00 44.54 56 ALA B O 1
ATOM 1202 N N . LEU B 1 60 ? 38.662 16.100 -22.502 1.00 42.15 57 LEU B N 1
ATOM 1203 C CA . LEU B 1 60 ? 37.702 15.035 -22.784 1.00 43.35 57 LEU B CA 1
ATOM 1204 C C . LEU B 1 60 ? 37.648 14.737 -24.279 1.00 45.63 57 LEU B C 1
ATOM 1205 O O . LEU B 1 60 ? 37.198 13.667 -24.692 1.00 43.75 57 LEU B O 1
ATOM 1210 N N . LEU B 1 61 ? 38.107 15.693 -25.079 1.00 38.54 58 LEU B N 1
ATOM 1211 C 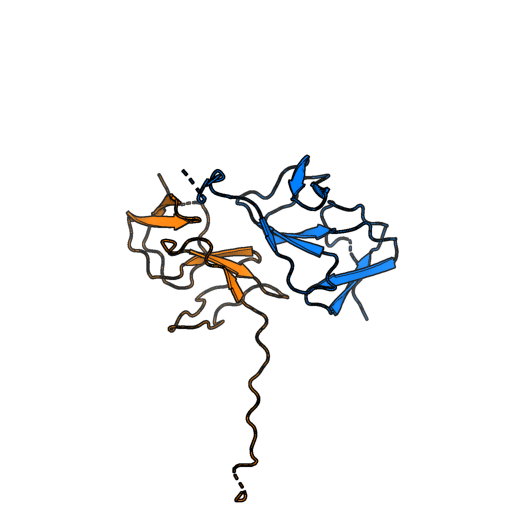CA . LEU B 1 61 ? 38.022 15.592 -26.531 1.00 38.87 58 LEU B CA 1
ATOM 1212 C C . LEU B 1 61 ? 39.317 16.063 -27.161 1.00 41.69 58 LEU B C 1
ATOM 1213 O O . LEU B 1 61 ? 40.127 16.713 -26.512 1.00 40.77 58 LEU B O 1
ATOM 1218 N N . ASP B 1 62 ? 39.514 15.739 -28.432 1.00 41.99 59 ASP B N 1
ATOM 1219 C CA . ASP B 1 62 ? 40.583 16.350 -29.189 1.00 42.44 59 ASP B CA 1
ATOM 1220 C C . ASP B 1 62 ? 40.202 17.812 -29.413 1.00 48.86 59 ASP B C 1
ATOM 1221 O O . ASP B 1 62 ? 39.164 18.103 -29.998 1.00 51.39 59 ASP B O 1
ATOM 1226 N N . ILE B 1 63 ? 41.035 18.731 -28.944 1.00 45.79 60 ILE B N 1
ATOM 1227 C CA . ILE B 1 63 ? 40.765 20.153 -29.127 1.00 45.09 60 ILE B CA 1
ATOM 1228 C C . ILE B 1 63 ? 41.730 20.700 -30.166 1.00 43.84 60 ILE B C 1
ATOM 1229 O O . ILE B 1 63 ? 42.947 20.614 -29.988 1.00 46.57 60 ILE B O 1
ATOM 1234 N N . PRO B 1 64 ? 41.204 21.247 -31.273 1.00 44.99 61 PRO B N 1
ATOM 1235 C CA . PRO B 1 64 ? 42.141 21.664 -32.316 1.00 44.47 61 PRO B CA 1
ATOM 1236 C C . PRO B 1 64 ? 42.851 22.946 -31.911 1.00 48.38 61 PRO B C 1
ATOM 1237 O O . PRO B 1 64 ? 42.384 23.642 -31.004 1.00 46.28 61 PRO B O 1
ATOM 1241 N N . ALA B 1 65 ? 43.972 23.249 -32.558 1.00 45.34 62 ALA B N 1
ATOM 1242 C CA . ALA B 1 65 ? 44.650 24.505 -32.295 1.00 44.83 62 ALA B CA 1
ATOM 1243 C C . ALA B 1 65 ? 43.636 25.619 -32.472 1.00 48.39 62 ALA B C 1
ATOM 1244 O O . ALA B 1 65 ? 42.823 25.578 -33.397 1.00 48.29 62 ALA B O 1
ATOM 1246 N N . ASN B 1 66 ? 43.679 26.591 -31.565 1.00 48.72 63 ASN B N 1
ATOM 1247 C CA . ASN B 1 66 ? 42.762 27.737 -31.557 1.00 53.78 63 ASN B CA 1
ATOM 1248 C C . ASN B 1 66 ? 41.317 27.377 -31.219 1.00 51.08 63 ASN B C 1
ATOM 1249 O O . ASN B 1 66 ? 40.428 28.213 -31.302 1.00 57.04 63 ASN B O 1
ATOM 1254 N N . GLY B 1 67 ? 41.089 26.131 -30.832 1.00 49.69 64 GLY B N 1
ATOM 1255 C CA . GLY B 1 67 ? 39.760 25.706 -30.454 1.00 49.50 64 GLY B CA 1
ATOM 1256 C C . GLY B 1 67 ? 39.455 26.160 -29.035 1.00 49.57 64 GLY B C 1
ATOM 1257 O O . GLY B 1 67 ? 40.352 26.335 -28.207 1.00 48.63 64 GLY B O 1
ATOM 1258 N N . GLU B 1 68 ? 38.184 26.376 -28.750 1.00 43.45 65 GLU B N 1
ATOM 1259 C CA . GLU B 1 68 ? 37.837 26.887 -27.438 1.00 47.91 65 GLU B CA 1
ATOM 1260 C C . GLU B 1 68 ? 38.009 25.812 -26.392 1.00 51.45 65 GLU B C 1
ATOM 1261 O O . GLU B 1 68 ? 37.733 24.636 -26.628 1.00 51.40 65 GLU B O 1
ATOM 1267 N N . ILE B 1 69 ? 38.520 26.225 -25.244 1.00 51.94 66 ILE B N 1
ATOM 1268 C CA . ILE B 1 69 ? 38.640 25.344 -24.108 1.00 47.71 66 ILE B CA 1
ATOM 1269 C C . ILE B 1 69 ? 37.545 25.773 -23.158 1.00 55.87 66 ILE B C 1
ATOM 1270 O O . ILE B 1 69 ? 37.558 26.892 -22.651 1.00 59.88 66 ILE B O 1
ATOM 1275 N N . ILE B 1 70 ? 36.580 24.886 -22.945 1.00 54.22 67 ILE B N 1
ATOM 1276 C CA . ILE B 1 70 ? 35.384 25.226 -22.194 1.00 54.97 67 ILE B CA 1
ATOM 1277 C C . ILE B 1 70 ? 35.382 24.536 -20.832 1.00 55.41 67 ILE B C 1
ATOM 1278 O O . ILE B 1 70 ? 35.348 23.308 -20.760 1.00 47.79 67 ILE B O 1
ATOM 1283 N N . ARG B 1 71 ? 35.429 25.329 -19.761 1.00 57.92 68 ARG B N 1
ATOM 1284 C CA . ARG B 1 71 ? 35.470 24.805 -18.398 1.00 61.71 68 ARG B CA 1
ATOM 1285 C C . ARG B 1 71 ? 34.389 25.475 -17.559 1.00 65.92 68 ARG B C 1
ATOM 1286 O O . ARG B 1 71 ? 34.231 26.696 -17.601 1.00 72.01 68 ARG B O 1
ATOM 1294 N N . TYR B 1 72 ? 33.652 24.675 -16.797 1.00 56.55 69 TYR B N 1
ATOM 1295 C CA . TYR B 1 72 ? 32.498 25.171 -16.046 1.00 66.28 69 TYR B CA 1
ATOM 1296 C C . TYR B 1 72 ? 31.593 26.027 -16.938 1.00 68.00 69 TYR B C 1
ATOM 1297 O O . TYR B 1 72 ? 30.971 26.982 -16.471 1.00 68.50 69 TYR B O 1
ATOM 1306 N N . GLY B 1 73 ? 31.531 25.676 -18.222 1.00 67.75 70 GLY B N 1
ATOM 1307 C CA . GLY B 1 73 ? 30.665 26.352 -19.173 1.00 69.93 70 GLY B CA 1
ATOM 1308 C C . GLY B 1 73 ? 31.241 27.656 -19.694 1.00 79.26 70 GLY B C 1
ATOM 1309 O O . GLY B 1 73 ? 30.596 28.374 -20.462 1.00 82.66 70 GLY B O 1
ATOM 1310 N N . GLU B 1 74 ? 32.465 27.960 -19.277 1.00 78.22 71 GLU B N 1
ATOM 1311 C CA . GLU B 1 74 ? 33.144 29.176 -19.707 1.00 79.61 71 GLU B CA 1
ATOM 1312 C C . GLU B 1 74 ? 34.312 28.880 -20.640 1.00 70.70 71 GLU B C 1
ATOM 1313 O O . GLU B 1 74 ? 35.264 28.200 -20.254 1.00 65.27 71 GLU B O 1
ATOM 1319 N N . VAL B 1 75 ? 34.260 29.388 -21.864 1.00 71.14 72 VAL B N 1
ATOM 1320 C CA . VAL B 1 75 ? 35.457 29.323 -22.688 1.00 72.50 72 VAL B CA 1
ATOM 1321 C C . VAL B 1 75 ? 36.483 30.211 -21.989 1.00 72.48 72 VAL B C 1
ATOM 1322 O O . VAL B 1 75 ? 36.345 31.432 -21.943 1.00 76.06 72 VAL B O 1
ATOM 1326 N N . ILE B 1 76 ? 37.480 29.574 -21.388 1.00 66.74 73 ILE B N 1
ATOM 1327 C CA . ILE B 1 76 ? 38.482 30.284 -20.611 1.00 63.86 73 ILE B CA 1
ATOM 1328 C C . ILE B 1 76 ? 39.632 30.716 -21.494 1.00 71.42 73 ILE B C 1
ATOM 1329 O O . ILE B 1 76 ? 40.532 31.436 -21.056 1.00 71.24 73 ILE B O 1
ATOM 1334 N N . GLY B 1 77 ? 39.586 30.272 -22.747 1.00 66.31 74 GLY B N 1
ATOM 1335 C CA . GLY B 1 77 ? 40.610 30.591 -23.713 1.00 65.37 74 GLY B CA 1
ATOM 1336 C C . GLY B 1 77 ? 40.590 29.601 -24.859 1.00 62.69 74 GLY B C 1
ATOM 1337 O O . GLY B 1 77 ? 39.606 28.884 -25.062 1.00 56.58 74 GLY B O 1
ATOM 1338 N N . TYR B 1 78 ? 41.693 29.560 -25.598 1.00 64.81 75 TYR B N 1
ATOM 1339 C CA . TYR B 1 78 ? 41.795 28.765 -26.808 1.00 62.56 75 TYR B CA 1
ATOM 1340 C C . TYR B 1 78 ? 43.111 28.010 -26.798 1.00 68.08 75 TYR B C 1
ATOM 1341 O O . TYR B 1 78 ? 44.127 28.528 -26.341 1.00 75.83 75 TYR B O 1
ATOM 1350 N N . ALA B 1 79 ? 43.091 26.781 -27.295 1.00 58.17 76 ALA B N 1
ATOM 1351 C CA . ALA B 1 79 ? 44.286 25.960 -27.285 1.00 57.67 76 ALA B CA 1
ATOM 1352 C C . ALA B 1 79 ? 45.391 26.621 -28.099 1.00 65.36 76 ALA B C 1
ATOM 1353 O O . ALA B 1 79 ? 45.222 26.895 -29.290 1.00 66.49 76 ALA B O 1
ATOM 1355 N N . VAL B 1 80 ? 46.517 26.892 -27.449 1.00 66.44 77 VAL B N 1
ATOM 1356 C CA . VAL B 1 80 ? 47.674 27.433 -28.148 1.00 72.17 77 VAL B CA 1
ATOM 1357 C C . VAL B 1 80 ? 48.111 26.487 -29.253 1.00 67.70 77 VAL B C 1
ATOM 1358 O O . VAL B 1 80 ? 48.435 26.917 -30.355 1.00 72.76 77 VAL B O 1
ATOM 1362 N N . ARG B 1 81 ? 48.127 25.194 -28.944 1.00 61.17 78 ARG B N 1
ATOM 1363 C CA . ARG B 1 81 ? 48.344 24.160 -29.951 1.00 65.29 78 ARG B CA 1
ATOM 1364 C C . ARG B 1 81 ? 47.232 23.139 -29.792 1.00 56.74 78 ARG B C 1
ATOM 1365 O O . ARG B 1 81 ? 46.511 23.166 -28.799 1.00 56.44 78 ARG B O 1
ATOM 1373 N N . ALA B 1 82 ? 47.083 22.239 -30.757 1.00 48.41 79 ALA B N 1
ATOM 1374 C CA . ALA B 1 82 ? 46.078 21.197 -30.615 1.00 45.38 79 ALA B CA 1
ATOM 1375 C C . ALA B 1 82 ? 46.293 20.464 -29.291 1.00 48.28 79 ALA B C 1
ATOM 1376 O O . ALA B 1 82 ? 47.427 20.226 -28.878 1.00 48.48 79 ALA B O 1
ATOM 1378 N N . ILE B 1 83 ? 45.194 20.109 -28.639 1.00 42.29 80 ILE B N 1
ATOM 1379 C CA . ILE B 1 83 ? 45.237 19.359 -27.394 1.00 44.79 80 ILE B CA 1
ATOM 1380 C C . ILE B 1 83 ? 44.593 17.995 -27.602 1.00 42.46 80 ILE B C 1
ATOM 1381 O O . ILE B 1 83 ? 43.394 17.891 -27.856 1.00 44.11 80 ILE B O 1
ATOM 1386 N N . PRO B 1 84 ? 45.397 16.937 -27.517 1.00 46.67 81 PRO B N 1
ATOM 1387 C CA . PRO B 1 84 ? 44.837 15.616 -27.794 1.00 45.37 81 PRO B CA 1
ATOM 1388 C C . PRO B 1 84 ? 43.952 15.162 -26.649 1.00 46.06 81 PRO B C 1
ATOM 1389 O O . PRO B 1 84 ? 44.202 15.511 -25.493 1.00 43.23 81 PRO B O 1
ATOM 1393 N N . ARG B 1 85 ? 42.922 14.400 -26.979 1.00 47.48 82 ARG B N 1
ATOM 1394 C CA . ARG B 1 85 ? 42.093 13.751 -25.985 1.00 49.94 82 ARG B CA 1
ATOM 1395 C C . ARG B 1 85 ? 42.962 13.029 -24.950 1.00 47.42 82 ARG B C 1
ATOM 1396 O O . ARG B 1 85 ? 43.903 12.310 -25.305 1.00 44.03 82 ARG B O 1
ATOM 1404 N N . GLY B 1 86 ? 42.646 13.228 -23.673 1.00 42.76 83 GLY B N 1
ATOM 1405 C CA . GLY B 1 86 ? 43.341 12.552 -22.586 1.00 45.36 83 GLY B CA 1
ATOM 1406 C C . GLY B 1 86 ? 44.647 13.190 -22.150 1.00 44.35 83 GLY B C 1
ATOM 1407 O O . GLY B 1 86 ? 45.463 12.551 -21.484 1.00 47.20 83 GLY B O 1
ATOM 1408 N N . SER B 1 87 ? 44.834 14.452 -22.526 1.00 45.24 84 SER B N 1
ATOM 1409 C CA . SER B 1 87 ? 46.002 15.241 -22.144 1.00 45.63 84 SER B CA 1
ATOM 1410 C C . SER B 1 87 ? 45.681 16.026 -20.889 1.00 42.68 84 SER B C 1
ATOM 1411 O O . SER B 1 87 ? 44.515 16.356 -20.642 1.00 40.72 84 SER B O 1
ATOM 1414 N N . TRP B 1 88 ? 46.712 16.362 -20.117 1.00 41.49 85 TRP B N 1
ATOM 1415 C CA . TRP B 1 88 ? 46.555 17.294 -18.996 1.00 37.06 85 TRP B CA 1
ATOM 1416 C C . TRP B 1 88 ? 46.483 18.694 -19.593 1.00 46.71 85 TRP B C 1
ATOM 1417 O O . TRP B 1 88 ? 47.291 19.057 -20.459 1.00 45.13 85 TRP B O 1
ATOM 1428 N N . ILE B 1 89 ? 45.490 19.466 -19.174 1.00 40.71 86 ILE B N 1
ATOM 1429 C CA . ILE B 1 89 ? 45.361 20.837 -19.646 1.00 48.82 86 ILE B CA 1
ATOM 1430 C C . ILE B 1 89 ? 46.008 21.790 -18.667 1.00 55.32 86 ILE B C 1
ATOM 1431 O O . ILE B 1 89 ? 45.390 22.148 -17.673 1.00 48.31 86 ILE B O 1
ATOM 1436 N N . ASP B 1 90 ? 47.240 22.203 -18.943 1.00 65.22 87 ASP B N 1
ATOM 1437 C CA . ASP B 1 90 ? 47.911 23.192 -18.104 1.00 73.22 87 ASP B CA 1
ATOM 1438 C C . ASP B 1 90 ? 47.336 24.566 -18.414 1.00 76.32 87 ASP B C 1
ATOM 1439 O O . ASP B 1 90 ? 47.331 24.990 -19.565 1.00 75.15 87 ASP B O 1
ATOM 1444 N N . GLU B 1 91 ? 46.849 25.261 -17.392 1.00 82.86 88 GLU B N 1
ATOM 1445 C CA . GLU B 1 91 ? 46.198 26.552 -17.605 1.00 90.82 88 GLU B CA 1
ATOM 1446 C C . GLU B 1 91 ? 47.158 27.626 -18.123 1.00 92.77 88 GLU B C 1
ATOM 1447 O O . GLU B 1 91 ? 47.020 28.806 -17.800 1.00 99.19 88 GLU B O 1
ATOM 1453 N N . SER B 1 92 ? 48.133 27.198 -18.918 1.00 84.69 89 SER B N 1
ATOM 1454 C CA . SER B 1 92 ? 48.989 28.104 -19.667 1.00 80.36 89 SER B CA 1
ATOM 1455 C C . SER B 1 92 ? 48.835 27.758 -21.141 1.00 88.18 89 SER B C 1
ATOM 1456 O O . SER B 1 92 ? 49.083 28.587 -22.014 1.00 91.64 89 SER B O 1
ATOM 1467 N N . VAL B 1 94 ? 46.436 27.745 -22.478 1.00 95.24 91 VAL B N 1
ATOM 1468 C CA . VAL B 1 94 ? 45.203 28.464 -22.736 1.00 96.24 91 VAL B CA 1
ATOM 1469 C C . VAL B 1 94 ? 45.462 29.961 -22.826 1.00 98.26 91 VAL B C 1
ATOM 1470 O O . VAL B 1 94 ? 45.894 30.583 -21.854 1.00 99.12 91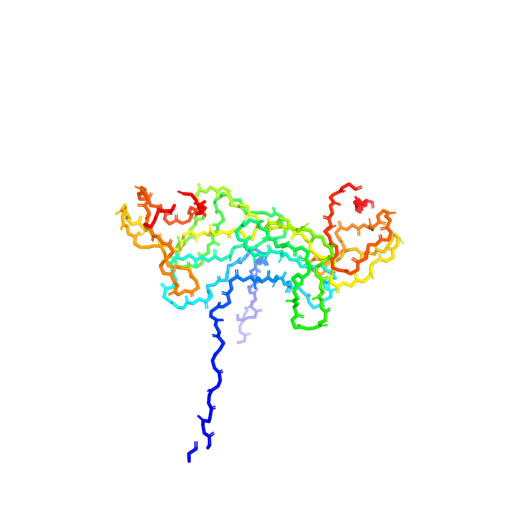 VAL B O 1
ATOM 1474 N N . VAL B 1 95 ? 45.197 30.539 -23.993 1.00 95.42 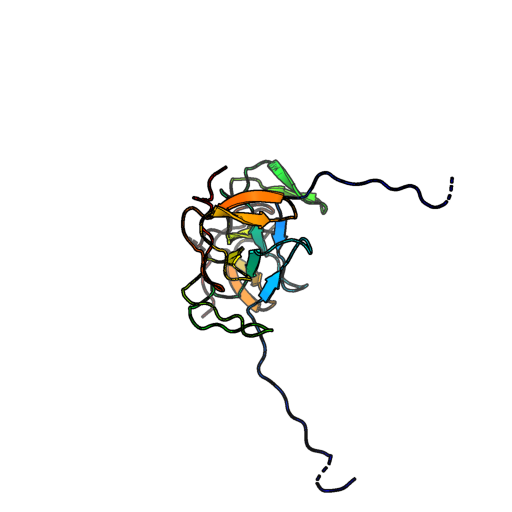92 VAL B N 1
ATOM 1475 C CA . VAL B 1 95 ? 45.255 31.986 -24.153 1.00 101.39 92 VAL B CA 1
ATOM 1476 C C . VAL B 1 95 ? 43.849 32.546 -24.338 1.00 106.17 92 VAL B C 1
ATOM 1477 O O . VAL B 1 95 ? 42.941 31.818 -24.724 1.00 105.39 92 VAL B O 1
ATOM 1481 N N . LEU B 1 96 ? 43.667 33.833 -24.051 1.00 112.00 93 LEU B N 1
ATOM 1482 C CA . LEU B 1 96 ? 42.400 34.502 -24.341 1.00 112.86 93 LEU B CA 1
ATOM 1483 C C . LEU B 1 96 ? 42.634 35.719 -25.237 1.00 117.41 93 LEU B C 1
ATOM 1484 O O . LEU B 1 96 ? 42.970 36.803 -24.758 1.00 121.56 93 LEU B O 1
#

Radius of gyration: 19.38 Å; Cα contacts (8 Å, |Δi|>4): 432; chains: 2; bounding box: 51×59×49 Å

B-factor: mean 55.61, std 18.23, range [29.2, 126.61]

Organism: Escherichia coli (strain K12) (NCBI:txid83333)